Protein AF-0000000076549770 (afdb_homodimer)

Organism: NCBI:txid570835

Secondary structure (DSSP, 8-state):
------SS--HHHHHHHHHHHHH-SEEHHHHHHHS-GGGPPPHHHHHHHHHHHHHTTSEEEEEETTEEEEEESS-HHHHHHHHHHHHHHHHSTT-HHHHHHHHHHSS---HHHHHHHHHHHHHHHHHHHTT-/------SS--HHHHHHHHHHHHH-SEEHHHHHHHS-GGGPPPHHHHHHHHHHHHHTTSEEEEEETTEEEEEESS-HHHHHHHHHHHHHHHHSTT-HHHHHHHHHHSS---HHHHHHHHHHHHHHHHHHHTT-

Structure (mmCIF, N/CA/C/O backbone):
data_AF-0000000076549770-model_v1
#
loop_
_entity.id
_entity.type
_entity.pdbx_description
1 polymer 'Putative transcriptional regulator'
#
loop_
_atom_site.group_PDB
_atom_site.id
_atom_site.type_symbol
_atom_site.label_atom_id
_atom_site.label_alt_id
_atom_site.label_comp_id
_atom_site.label_asym_id
_atom_site.label_entity_id
_atom_site.label_seq_id
_atom_site.pdbx_PDB_ins_code
_atom_site.Cartn_x
_atom_site.Cartn_y
_atom_site.Cartn_z
_atom_site.occupancy
_atom_site.B_iso_or_equiv
_atom_site.auth_seq_id
_atom_site.auth_comp_id
_atom_site.auth_asym_id
_atom_site.auth_atom_id
_atom_site.pdbx_PDB_model_num
ATOM 1 N N . MET A 1 1 ? -15.305 7.984 -16.125 1 31.7 1 MET A N 1
ATOM 2 C CA . MET A 1 1 ? -13.883 7.871 -16.422 1 31.7 1 MET A CA 1
ATOM 3 C C . MET A 1 1 ? -13.328 6.527 -15.953 1 31.7 1 MET A C 1
ATOM 5 O O . MET A 1 1 ? -13.648 6.066 -14.859 1 31.7 1 MET A O 1
ATOM 9 N N . PRO A 1 2 ? -12.977 5.652 -16.844 1 37.53 2 PRO A N 1
ATOM 10 C CA . PRO A 1 2 ? -12.547 4.344 -16.344 1 37.53 2 PRO A CA 1
ATOM 11 C C . PRO A 1 2 ? -11.57 4.457 -15.172 1 37.53 2 PRO A C 1
ATOM 13 O O . PRO A 1 2 ? -10.828 5.438 -15.07 1 37.53 2 PRO A O 1
ATOM 16 N N . PRO A 1 3 ? -11.914 4.016 -14.07 1 44.56 3 PRO A N 1
ATOM 17 C CA . PRO A 1 3 ? -11.031 4.234 -12.922 1 44.56 3 PRO A CA 1
ATOM 18 C C . PRO A 1 3 ? -9.555 4.133 -13.281 1 44.56 3 PRO A C 1
ATOM 20 O O . PRO A 1 3 ? -9.18 3.355 -14.164 1 44.56 3 PRO A O 1
ATOM 23 N N . LYS A 1 4 ? -8.945 5.141 -13.211 1 46.12 4 LYS A N 1
ATOM 24 C CA . LYS A 1 4 ? -7.504 5.207 -13.43 1 46.12 4 LYS A CA 1
ATOM 25 C C . LYS A 1 4 ? -6.816 3.926 -12.977 1 46.12 4 LYS A C 1
ATOM 27 O O . LYS A 1 4 ? -7.172 3.363 -11.938 1 46.12 4 LYS A O 1
ATOM 32 N N . LYS A 1 5 ? -6.277 3.17 -13.922 1 48.69 5 LYS A N 1
ATOM 33 C CA . LYS A 1 5 ? -5.527 1.924 -13.797 1 48.69 5 LYS A CA 1
ATOM 34 C C . LYS A 1 5 ? -4.543 1.984 -12.633 1 48.69 5 LYS A C 1
ATOM 36 O O . LYS A 1 5 ? -3.633 2.812 -12.625 1 48.69 5 LYS A O 1
ATOM 41 N N . SER A 1 6 ? -5.199 1.825 -11.414 1 58.03 6 SER A N 1
ATOM 42 C CA . SER A 1 6 ? -4.195 1.869 -10.359 1 58.03 6 SER A CA 1
ATOM 43 C C . SER A 1 6 ? -3.184 0.738 -10.508 1 58.03 6 SER A C 1
ATOM 45 O O . SER A 1 6 ? -3.547 -0.383 -10.867 1 58.03 6 SER A O 1
ATOM 47 N N . ILE A 1 7 ? -1.918 1.104 -10.742 1 62.22 7 ILE A N 1
ATOM 48 C CA . ILE A 1 7 ? -0.781 0.2 -10.875 1 62.22 7 ILE A CA 1
ATOM 49 C C . ILE A 1 7 ? -0.678 -0.688 -9.633 1 62.22 7 ILE A C 1
ATOM 51 O O . ILE A 1 7 ? -0.156 -1.803 -9.703 1 62.22 7 ILE A O 1
ATOM 55 N N . THR A 1 8 ? -1.465 -0.32 -8.531 1 78.38 8 THR A N 1
ATOM 56 C CA . THR A 1 8 ? -1.318 -1.122 -7.324 1 78.38 8 THR A CA 1
ATOM 57 C C . THR A 1 8 ? -2.416 -2.18 -7.238 1 78.38 8 THR A C 1
ATOM 59 O O . THR A 1 8 ? -3.475 -2.031 -7.852 1 78.38 8 THR A O 1
ATOM 62 N N . LEU A 1 9 ? -2.129 -3.316 -6.672 1 92.31 9 LEU A N 1
ATOM 63 C CA . LEU A 1 9 ? -3.062 -4.43 -6.543 1 92.31 9 LEU A CA 1
ATOM 64 C C . LEU A 1 9 ? -3.969 -4.242 -5.332 1 92.31 9 LEU A C 1
ATOM 66 O O . LEU A 1 9 ? -3.49 -3.973 -4.227 1 92.31 9 LEU A O 1
ATOM 70 N N . THR A 1 10 ? -5.285 -4.355 -5.609 1 88.56 10 THR A N 1
ATOM 71 C CA . THR A 1 10 ? -6.215 -4.418 -4.484 1 88.56 10 THR A CA 1
ATOM 72 C C . THR A 1 10 ? -6.047 -5.727 -3.719 1 88.56 10 THR A C 1
ATOM 74 O O . THR A 1 10 ? -5.281 -6.602 -4.129 1 88.56 10 THR A O 1
ATOM 77 N N . GLU A 1 11 ? -6.762 -5.867 -2.619 1 89.56 11 GLU A N 1
ATOM 78 C CA . GLU A 1 11 ? -6.676 -7.086 -1.823 1 89.56 11 GLU A CA 1
ATOM 79 C C . GLU A 1 11 ? -7.137 -8.297 -2.625 1 89.56 11 GLU A C 1
ATOM 81 O O . GLU A 1 11 ? -6.484 -9.344 -2.607 1 89.56 11 GLU A O 1
ATOM 86 N N . ALA A 1 12 ? -8.234 -8.109 -3.275 1 90.88 12 ALA A N 1
ATOM 87 C CA . ALA A 1 12 ? -8.781 -9.203 -4.07 1 90.88 12 ALA A CA 1
ATOM 88 C C . ALA A 1 12 ? -7.848 -9.578 -5.215 1 90.88 12 ALA A C 1
ATOM 90 O O . ALA A 1 12 ? -7.625 -10.758 -5.488 1 90.88 12 ALA A O 1
ATOM 91 N N . GLU A 1 13 ? -7.336 -8.602 -5.828 1 94.62 13 GLU A N 1
ATOM 92 C CA . GLU A 1 13 ? -6.398 -8.828 -6.926 1 94.62 13 GLU A CA 1
ATOM 93 C C . GLU A 1 13 ? -5.145 -9.547 -6.441 1 94.62 13 GLU A C 1
ATOM 95 O O . GLU A 1 13 ? -4.688 -10.5 -7.074 1 94.62 13 GLU A O 1
ATOM 100 N N . LEU A 1 14 ? -4.664 -9.109 -5.383 1 94.75 14 LEU A N 1
ATOM 101 C CA . LEU A 1 14 ? -3.457 -9.711 -4.824 1 94.75 14 LEU A CA 1
ATOM 102 C C . LEU A 1 14 ? -3.697 -11.164 -4.445 1 94.75 14 LEU A C 1
ATOM 104 O O . LEU A 1 14 ? -2.832 -12.023 -4.656 1 94.75 14 LEU A O 1
ATOM 108 N N . ARG A 1 15 ? -4.758 -11.391 -3.877 1 93.69 15 ARG A N 1
ATOM 109 C CA . ARG A 1 15 ? -5.105 -12.758 -3.516 1 93.69 15 ARG A CA 1
ATOM 110 C C . ARG A 1 15 ? -5.066 -13.672 -4.734 1 93.69 15 ARG A C 1
ATOM 112 O O . ARG A 1 15 ? -4.52 -14.781 -4.672 1 93.69 15 ARG A O 1
ATOM 119 N N . LEU A 1 16 ? -5.648 -13.227 -5.762 1 95.75 16 LEU A N 1
ATOM 120 C CA . LEU A 1 16 ? -5.648 -14.023 -6.988 1 95.75 16 LEU A CA 1
ATOM 121 C C . LEU A 1 16 ? -4.234 -14.172 -7.539 1 95.75 16 LEU A C 1
ATOM 123 O O . LEU A 1 16 ? -3.863 -15.242 -8.023 1 95.75 16 LEU A O 1
ATOM 127 N N . MET A 1 17 ? -3.504 -13.141 -7.48 1 96.75 17 MET A N 1
ATOM 128 C CA . MET A 1 17 ? -2.127 -13.195 -7.961 1 96.75 17 MET A CA 1
ATOM 129 C C . MET A 1 17 ? -1.308 -14.203 -7.164 1 96.75 17 MET A C 1
ATOM 131 O O . MET A 1 17 ? -0.503 -14.938 -7.73 1 96.75 17 MET A O 1
ATOM 135 N N . LYS A 1 18 ? -1.5 -14.188 -5.898 1 96.19 18 LYS A N 1
ATOM 136 C CA . LYS A 1 18 ? -0.778 -15.141 -5.062 1 96.19 18 LYS A CA 1
ATOM 137 C C . LYS A 1 18 ? -1.065 -16.578 -5.488 1 96.19 18 LYS A C 1
ATOM 139 O O . LYS A 1 18 ? -0.157 -17.406 -5.539 1 96.19 18 LYS A O 1
ATOM 144 N N . ILE A 1 19 ? -2.254 -16.828 -5.797 1 96.38 19 ILE A N 1
ATOM 145 C CA . ILE A 1 19 ? -2.627 -18.156 -6.27 1 96.38 19 ILE A CA 1
ATOM 146 C C . ILE A 1 19 ? -1.957 -18.438 -7.613 1 96.38 19 ILE A C 1
ATOM 148 O O . ILE A 1 19 ? -1.391 -19.516 -7.82 1 96.38 19 ILE A O 1
ATOM 152 N N . LEU A 1 20 ? -1.962 -17.469 -8.492 1 97.69 20 LEU A N 1
ATOM 153 C CA . LEU A 1 20 ? -1.373 -17.641 -9.82 1 97.69 20 LEU A CA 1
ATOM 154 C C . LEU A 1 20 ? 0.138 -17.828 -9.727 1 97.69 20 LEU A C 1
ATOM 156 O O . LEU A 1 20 ? 0.719 -18.609 -10.484 1 97.69 20 LEU A O 1
ATOM 160 N N . TRP A 1 21 ? 0.765 -17.109 -8.859 1 97.31 21 TRP A N 1
ATOM 161 C CA . TRP A 1 21 ? 2.205 -17.234 -8.672 1 97.31 21 TRP A CA 1
ATOM 162 C C . TRP A 1 21 ? 2.557 -18.625 -8.141 1 97.31 21 TRP A C 1
ATOM 164 O O . TRP A 1 21 ? 3.602 -19.188 -8.484 1 97.31 21 TRP A O 1
ATOM 174 N N . GLN A 1 22 ? 1.726 -19.156 -7.395 1 96.12 22 GLN A N 1
ATOM 175 C CA . GLN A 1 22 ? 1.965 -20.469 -6.789 1 96.12 22 GLN A CA 1
ATOM 176 C C . GLN A 1 22 ? 1.646 -21.594 -7.77 1 96.12 22 GLN A C 1
ATOM 178 O O . GLN A 1 22 ? 2.424 -22.531 -7.906 1 96.12 22 GLN A O 1
ATOM 183 N N . ARG A 1 23 ? 0.552 -21.469 -8.461 1 95.5 23 ARG A N 1
ATOM 184 C CA . ARG A 1 23 ? 0.026 -22.562 -9.273 1 95.5 23 ARG A CA 1
ATOM 185 C C . ARG A 1 23 ? 0.519 -22.453 -10.711 1 95.5 23 ARG A C 1
ATOM 187 O O . ARG A 1 23 ? 0.58 -23.453 -11.422 1 95.5 23 ARG A O 1
ATOM 194 N N . GLY A 1 24 ? 0.798 -21.219 -11.094 1 95.62 24 GLY A N 1
ATOM 195 C CA . GLY A 1 24 ? 1.073 -21.016 -12.508 1 95.62 24 GLY A CA 1
ATOM 196 C C . GLY A 1 24 ? -0.182 -20.938 -13.352 1 95.62 24 GLY A C 1
ATOM 197 O O . GLY A 1 24 ? -1.203 -20.406 -12.906 1 95.62 24 GLY A O 1
ATOM 198 N N . GLU A 1 25 ? -0.086 -21.359 -14.547 1 97.31 25 GLU A N 1
ATOM 199 C CA . GLU A 1 25 ? -1.206 -21.281 -15.484 1 97.31 25 GLU A CA 1
ATOM 200 C C . GLU A 1 25 ? -2.438 -21.984 -14.922 1 97.31 25 GLU A C 1
ATOM 202 O O . GLU A 1 25 ? -2.354 -23.141 -14.477 1 97.31 25 GLU A O 1
ATOM 207 N N . SER A 1 26 ? -3.576 -21.328 -14.93 1 97.62 26 SER A N 1
ATOM 208 C CA . SER A 1 26 ? -4.758 -21.844 -14.242 1 97.62 26 SER A CA 1
ATOM 209 C C . SER A 1 26 ? -6.035 -21.453 -14.977 1 97.62 26 SER A C 1
ATOM 211 O O . SER A 1 26 ? -6.113 -20.375 -15.578 1 97.62 26 SER A O 1
ATOM 213 N N . LEU A 1 27 ? -7.062 -22.359 -14.898 1 97.25 27 LEU A N 1
ATOM 214 C CA . LEU A 1 27 ? -8.43 -22.031 -15.297 1 97.25 27 LEU A CA 1
ATOM 215 C C . LEU A 1 27 ? -9.125 -21.219 -14.211 1 97.25 27 LEU A C 1
ATOM 217 O O . LEU A 1 27 ? -8.734 -21.266 -13.047 1 97.25 27 LEU A O 1
ATOM 221 N N . VAL A 1 28 ? -10.133 -20.453 -14.656 1 95.25 28 VAL A N 1
ATOM 222 C CA . VAL A 1 28 ? -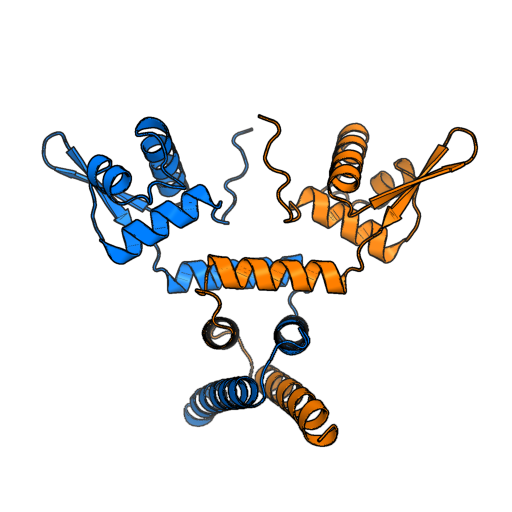10.891 -19.672 -13.68 1 95.25 28 VAL A CA 1
ATOM 223 C C . VAL A 1 28 ? -11.445 -20.609 -12.602 1 95.25 28 VAL A C 1
ATOM 225 O O . VAL A 1 28 ? -11.422 -20.281 -11.414 1 95.25 28 VAL A O 1
ATOM 228 N N . GLY A 1 29 ? -11.953 -21.734 -13.055 1 94.62 29 GLY A N 1
ATOM 229 C CA . GLY A 1 29 ? -12.469 -22.703 -12.109 1 94.62 29 GLY A CA 1
ATOM 230 C C . GLY A 1 29 ? -11.445 -23.141 -11.078 1 94.62 29 GLY A C 1
ATOM 231 O O . GLY A 1 29 ? -11.766 -23.328 -9.906 1 94.62 29 GLY A O 1
ATOM 232 N N . ASP A 1 30 ? -10.195 -23.344 -11.508 1 95 30 ASP A N 1
ATOM 233 C CA . ASP A 1 30 ? -9.094 -23.703 -10.617 1 95 30 ASP A CA 1
ATOM 234 C C . ASP A 1 30 ? -8.812 -22.594 -9.609 1 95 30 ASP A C 1
ATOM 236 O O . ASP A 1 30 ? -8.516 -22.875 -8.445 1 95 30 ASP A O 1
ATOM 240 N N . LEU A 1 31 ? -8.875 -21.391 -10.062 1 96.06 31 LEU A N 1
ATOM 241 C CA . LEU A 1 31 ? -8.641 -20.25 -9.195 1 96.06 31 LEU A CA 1
ATOM 242 C C . LEU A 1 31 ? -9.703 -20.156 -8.109 1 96.06 31 LEU A C 1
ATOM 244 O O . LEU A 1 31 ? -9.391 -19.938 -6.938 1 96.06 31 LEU A O 1
ATOM 248 N N . VAL A 1 32 ? -10.914 -20.375 -8.469 1 94.62 32 VAL A N 1
ATOM 249 C CA . VAL A 1 32 ? -12.023 -20.328 -7.523 1 94.62 32 VAL A CA 1
ATOM 250 C C . VAL A 1 32 ? -11.836 -21.406 -6.461 1 94.62 32 VAL A C 1
ATOM 252 O O . VAL A 1 32 ? -11.969 -21.141 -5.266 1 94.62 32 VAL A O 1
ATOM 255 N N . ALA A 1 33 ? -11.461 -22.594 -6.918 1 94.44 33 ALA A N 1
ATOM 256 C CA . ALA A 1 33 ? -11.312 -23.75 -6.031 1 94.44 33 ALA A CA 1
ATOM 257 C C . ALA A 1 33 ? -10.148 -23.547 -5.066 1 94.44 33 ALA A C 1
ATOM 259 O O . ALA A 1 33 ? -10.148 -24.094 -3.957 1 94.44 33 ALA A O 1
ATOM 260 N N . ALA A 1 34 ? -9.18 -22.797 -5.5 1 94.19 34 ALA A N 1
ATOM 261 C CA . ALA A 1 34 ? -7.961 -22.609 -4.711 1 94.19 34 ALA A CA 1
ATOM 262 C C . ALA A 1 34 ? -8.141 -21.516 -3.662 1 94.19 34 ALA A C 1
ATOM 264 O O . ALA A 1 34 ? -7.309 -21.359 -2.77 1 94.19 34 ALA A O 1
ATOM 265 N N . MET A 1 35 ? -9.164 -20.75 -3.75 1 91.5 35 MET A N 1
ATOM 266 C CA . MET A 1 35 ? -9.383 -19.672 -2.799 1 91.5 35 MET A CA 1
ATOM 267 C C . MET A 1 35 ? -9.758 -20.203 -1.425 1 91.5 35 MET A C 1
ATOM 269 O O . MET A 1 35 ? -10.523 -21.172 -1.322 1 91.5 35 MET A O 1
ATOM 273 N N . PRO A 1 36 ? -9.18 -19.562 -0.472 1 86.75 36 PRO A N 1
ATOM 274 C CA . PRO A 1 36 ? -9.578 -19.984 0.875 1 86.75 36 PRO A CA 1
ATOM 275 C C . PRO A 1 36 ? -11.055 -19.734 1.163 1 86.75 36 PRO A C 1
ATOM 277 O O . PRO A 1 36 ? -11.617 -18.734 0.707 1 86.75 36 PRO A O 1
ATOM 280 N N . PRO A 1 37 ? -11.641 -20.609 1.92 1 83.56 37 PRO A N 1
ATOM 281 C CA . PRO A 1 37 ? -13.078 -20.531 2.178 1 83.56 37 PRO A CA 1
ATOM 282 C C . PRO A 1 37 ? -13.492 -19.219 2.848 1 83.56 37 PRO A C 1
ATOM 284 O O . PRO A 1 37 ? -14.578 -18.703 2.584 1 83.56 37 PRO A O 1
ATOM 287 N N . ASP A 1 38 ? -12.656 -18.688 3.738 1 82.25 38 ASP A N 1
ATOM 288 C CA . ASP A 1 38 ? -13.008 -17.5 4.512 1 82.25 38 ASP A CA 1
ATOM 289 C C . ASP A 1 38 ? -12.914 -16.25 3.656 1 82.25 38 ASP A C 1
ATOM 291 O O . ASP A 1 38 ? -13.375 -15.172 4.066 1 82.25 38 ASP A O 1
ATOM 295 N N . ASN A 1 39 ? -12.414 -16.375 2.465 1 79.38 39 ASN A N 1
ATOM 296 C CA . ASN A 1 39 ? -12.273 -15.234 1.559 1 79.38 39 ASN A CA 1
ATOM 297 C C . ASN A 1 39 ? -12.586 -15.633 0.116 1 79.38 39 ASN A C 1
ATOM 299 O O . ASN A 1 39 ? -11.906 -15.18 -0.811 1 79.38 39 ASN A O 1
ATOM 303 N N . ALA A 1 40 ? -13.539 -16.453 0.009 1 81.12 40 ALA A N 1
ATOM 304 C CA . ALA A 1 40 ? -13.859 -16.984 -1.31 1 81.12 40 ALA A CA 1
ATOM 305 C C . ALA A 1 40 ? -14.602 -15.961 -2.16 1 81.12 40 ALA A C 1
ATOM 307 O O . ALA A 1 40 ? -15.445 -15.227 -1.651 1 81.12 40 ALA A O 1
ATOM 308 N N . LEU A 1 41 ? -14.156 -15.781 -3.363 1 83.44 41 LEU A N 1
ATOM 309 C CA . LEU A 1 41 ? -14.836 -14.961 -4.367 1 83.44 41 LEU A CA 1
ATOM 310 C C . LEU A 1 41 ? -15.727 -15.82 -5.254 1 83.44 41 LEU A C 1
ATOM 312 O O . LEU A 1 41 ? -15.391 -16.969 -5.555 1 83.44 41 LEU A O 1
ATOM 316 N N . ALA A 1 42 ? -16.859 -15.227 -5.59 1 88.94 42 ALA A N 1
ATOM 317 C CA . ALA A 1 42 ? -17.703 -15.891 -6.578 1 88.94 42 ALA A CA 1
ATOM 318 C C . ALA A 1 42 ? -16.984 -16.031 -7.914 1 88.94 42 ALA A C 1
ATOM 320 O O . ALA A 1 42 ? -16.031 -15.305 -8.188 1 88.94 42 ALA A O 1
ATOM 321 N N . TYR A 1 43 ? -17.516 -17.047 -8.594 1 92.75 43 TYR A N 1
ATOM 322 C CA . TYR A 1 43 ? -16.938 -17.281 -9.914 1 92.75 43 TYR A CA 1
ATOM 323 C C . TYR A 1 43 ? -16.938 -16 -10.734 1 92.75 43 TYR A C 1
ATOM 325 O O . TYR A 1 43 ? -15.906 -15.633 -11.32 1 92.75 43 TYR A O 1
ATOM 333 N N . THR A 1 44 ? -17.922 -15.242 -10.742 1 92.12 44 THR A N 1
ATOM 334 C CA . THR A 1 44 ? -18.062 -14.016 -11.523 1 92.12 44 THR A CA 1
ATOM 335 C C . THR A 1 44 ? -17.078 -12.961 -11.031 1 92.12 44 THR A C 1
ATOM 337 O O . THR A 1 44 ? -16.531 -12.195 -11.828 1 92.12 44 THR A O 1
ATOM 340 N N . SER A 1 45 ? -16.844 -12.914 -9.742 1 92.94 45 SER A N 1
ATOM 341 C CA . SER A 1 45 ? -15.898 -11.977 -9.156 1 92.94 45 SER A CA 1
ATOM 342 C C . SER A 1 45 ? -14.469 -12.297 -9.578 1 92.94 45 SER A C 1
ATOM 344 O O . SER A 1 45 ? -13.688 -11.398 -9.898 1 92.94 45 SER A O 1
ATOM 346 N N . VAL A 1 46 ? -14.258 -13.617 -9.5 1 96.12 46 VAL A N 1
ATOM 347 C CA . VAL A 1 46 ? -12.93 -14.047 -9.922 1 96.12 46 VAL A CA 1
ATOM 348 C C . VAL A 1 46 ? -12.711 -13.695 -11.391 1 96.12 46 VAL A C 1
ATOM 350 O O . VAL A 1 46 ? -11.656 -13.172 -11.758 1 96.12 46 VAL A O 1
ATOM 353 N N . LEU A 1 47 ? -13.719 -13.945 -12.18 1 95.44 47 LEU A N 1
ATOM 354 C CA . LEU A 1 47 ? -13.633 -13.641 -13.602 1 95.44 47 LEU A CA 1
ATOM 355 C C . LEU A 1 47 ? -13.414 -12.148 -13.828 1 95.44 47 LEU A C 1
ATOM 357 O O . LEU A 1 47 ? -12.539 -11.758 -14.609 1 95.44 47 LEU A O 1
ATOM 361 N N . THR A 1 48 ? -14.117 -11.383 -13.195 1 95.69 48 THR A N 1
ATOM 362 C CA . THR A 1 48 ? -13.992 -9.938 -13.305 1 95.69 48 THR A CA 1
ATOM 363 C C . THR A 1 48 ? -12.609 -9.477 -12.859 1 95.69 48 THR A C 1
ATOM 365 O O . THR A 1 48 ? -11.969 -8.664 -13.531 1 95.69 48 THR A O 1
ATOM 368 N N . THR A 1 49 ? -12.219 -9.977 -11.773 1 96.38 49 THR A N 1
ATOM 369 C CA . THR A 1 49 ? -10.922 -9.594 -11.219 1 96.38 49 THR A CA 1
ATOM 370 C C . THR A 1 49 ? -9.789 -10 -12.156 1 96.38 49 THR A C 1
ATOM 372 O O . THR A 1 49 ? -8.828 -9.25 -12.336 1 96.38 49 THR A O 1
ATOM 375 N N . ILE A 1 50 ? -9.867 -11.141 -12.727 1 96.56 50 ILE A N 1
ATOM 376 C CA . ILE A 1 50 ? -8.844 -11.609 -13.656 1 96.56 50 ILE A CA 1
ATOM 377 C C . ILE A 1 50 ? -8.797 -10.703 -14.883 1 96.56 50 ILE A C 1
ATOM 379 O O . ILE A 1 50 ? -7.719 -10.406 -15.398 1 96.56 50 ILE A O 1
ATOM 383 N N . ARG A 1 51 ? -9.898 -10.328 -15.328 1 95.88 51 ARG A N 1
ATOM 384 C CA . ARG A 1 51 ? -9.961 -9.43 -16.469 1 95.88 51 ARG A CA 1
ATOM 385 C C . ARG A 1 51 ? -9.305 -8.086 -16.156 1 95.88 51 ARG A C 1
ATOM 387 O O . ARG A 1 51 ? -8.594 -7.523 -16.984 1 95.88 51 ARG A O 1
ATOM 394 N N . ILE A 1 52 ? -9.555 -7.637 -14.984 1 96.19 52 ILE A N 1
ATOM 395 C CA . ILE A 1 52 ? -8.922 -6.406 -14.523 1 96.19 52 ILE A CA 1
ATOM 396 C C . ILE A 1 52 ? -7.41 -6.59 -14.469 1 96.19 52 ILE A C 1
ATOM 398 O O . ILE A 1 52 ? -6.656 -5.715 -14.914 1 96.19 52 ILE A O 1
ATOM 402 N N . LEU A 1 53 ? -7.031 -7.676 -13.984 1 96.94 53 LEU A N 1
ATOM 403 C CA . LEU A 1 53 ? -5.605 -7.973 -13.891 1 96.94 53 LEU A CA 1
ATOM 404 C C . LEU A 1 53 ? -4.977 -8.039 -15.281 1 96.94 53 LEU A C 1
ATOM 406 O O . LEU A 1 53 ? -3.832 -7.621 -15.469 1 96.94 53 LEU A O 1
ATOM 410 N N . GLU A 1 54 ? -5.676 -8.578 -16.203 1 96.5 54 GLU A N 1
ATOM 411 C CA . GLU A 1 54 ? -5.199 -8.617 -17.578 1 96.5 54 GLU A CA 1
ATOM 412 C C . GLU A 1 54 ? -5.074 -7.215 -18.156 1 96.5 54 GLU A C 1
ATOM 414 O O . GLU A 1 54 ? -4.09 -6.902 -18.828 1 96.5 54 GLU A O 1
ATOM 419 N N . GLN A 1 55 ? -6.027 -6.434 -17.922 1 95.38 55 GLN A N 1
ATOM 420 C CA . GLN A 1 55 ? -5.992 -5.051 -18.391 1 95.38 55 GLN A CA 1
ATOM 421 C C . GLN A 1 55 ? -4.809 -4.301 -17.797 1 95.38 55 GLN A C 1
ATOM 423 O O . GLN A 1 55 ? -4.199 -3.457 -18.453 1 95.38 55 GLN A O 1
ATOM 428 N N . LYS A 1 56 ? -4.473 -4.648 -16.594 1 94.25 56 LYS A N 1
ATOM 429 C CA . LYS A 1 56 ? -3.365 -4 -15.898 1 94.25 56 LYS A CA 1
ATOM 430 C C . LYS A 1 56 ? -2.021 -4.562 -16.359 1 94.25 56 LYS A C 1
ATOM 432 O O . LYS A 1 56 ? -0.967 -4.047 -15.977 1 94.25 56 LYS A O 1
ATOM 437 N N . GLY A 1 57 ? -2.047 -5.676 -17.062 1 95.5 57 GLY A N 1
ATOM 438 C CA . GLY A 1 57 ? -0.828 -6.277 -17.578 1 95.5 57 GLY A CA 1
ATOM 439 C C . GLY A 1 57 ? -0.201 -7.273 -16.625 1 95.5 57 GLY A C 1
ATOM 440 O O . GLY A 1 57 ? 0.919 -7.738 -16.859 1 95.5 57 GLY A O 1
ATOM 441 N N . TYR A 1 58 ? -0.898 -7.676 -15.602 1 96.94 58 TYR A N 1
ATOM 442 C CA . TYR A 1 58 ? -0.36 -8.609 -14.617 1 96.94 58 TYR A CA 1
ATOM 443 C C . TYR A 1 58 ? -0.571 -10.055 -15.062 1 96.94 58 TYR A C 1
ATOM 445 O O . TYR A 1 58 ? 0.142 -10.953 -14.617 1 96.94 58 TYR A O 1
ATOM 453 N N . VAL A 1 59 ? -1.646 -10.242 -15.891 1 97.5 59 VAL A N 1
ATOM 454 C CA . VAL A 1 59 ? -2.055 -11.578 -16.297 1 97.5 59 VAL A CA 1
ATOM 455 C C . VAL A 1 59 ? -2.283 -11.609 -17.812 1 97.5 59 VAL A C 1
ATOM 457 O O . VAL A 1 59 ? -2.637 -10.594 -18.406 1 97.5 59 VAL A O 1
ATOM 460 N N . ARG A 1 60 ? -2.064 -12.711 -18.344 1 98.06 60 ARG A N 1
ATOM 461 C CA . ARG A 1 60 ? -2.432 -12.984 -19.719 1 98.06 60 ARG A CA 1
ATOM 462 C C . ARG A 1 60 ? -3.189 -14.297 -19.844 1 98.06 60 ARG A C 1
ATOM 464 O O . ARG A 1 60 ? -3.139 -15.133 -18.938 1 98.06 60 ARG A O 1
ATOM 471 N N . HIS A 1 61 ? -3.875 -14.391 -20.922 1 97.88 61 HIS A N 1
ATOM 472 C CA . HIS A 1 61 ? -4.543 -15.672 -21.125 1 97.88 61 HIS A CA 1
ATOM 473 C C . HIS A 1 61 ? -4.207 -16.266 -22.484 1 97.88 61 HIS A C 1
ATOM 475 O O . HIS A 1 61 ? -3.809 -15.531 -23.406 1 97.88 61 HIS A O 1
ATOM 481 N N . ARG A 1 62 ? -4.238 -17.516 -22.562 1 96.94 62 ARG A N 1
ATOM 482 C CA . ARG A 1 62 ? -4.238 -18.234 -23.844 1 96.94 62 ARG A CA 1
ATOM 483 C C . ARG A 1 62 ? -5.465 -19.141 -23.953 1 96.94 62 ARG A C 1
ATOM 485 O O . ARG A 1 62 ? -6.004 -19.594 -22.953 1 96.94 62 ARG A O 1
ATOM 492 N N . GLN A 1 63 ? -5.781 -19.312 -25.203 1 96 63 GLN A N 1
ATOM 493 C CA . GLN A 1 63 ? -6.957 -20.141 -25.453 1 96 63 GLN A CA 1
ATOM 494 C C . GLN A 1 63 ? -6.559 -21.594 -25.719 1 96 63 GLN A C 1
ATOM 496 O O . GLN A 1 63 ? -5.617 -21.859 -26.469 1 96 63 GLN A O 1
ATOM 501 N N . GLU A 1 64 ? -7.191 -22.453 -25.016 1 94 64 GLU A N 1
ATOM 502 C CA . GLU A 1 64 ? -7.094 -23.891 -25.25 1 94 64 GLU A CA 1
ATOM 503 C C . GLU A 1 64 ? -8.477 -24.516 -25.438 1 94 64 GLU A C 1
ATOM 505 O O . GLU A 1 64 ? -9.18 -24.766 -24.453 1 94 64 GLU A O 1
ATOM 510 N N . GLY A 1 65 ? -8.734 -24.844 -26.719 1 94.94 65 GLY A N 1
ATOM 511 C CA . GLY A 1 65 ? -10.109 -25.234 -26.984 1 94.94 65 GLY A CA 1
ATOM 512 C C . GLY A 1 65 ? -11.125 -24.172 -26.625 1 94.94 65 GLY A C 1
ATOM 513 O O . GLY A 1 65 ? -11.047 -23.047 -27.125 1 94.94 65 GLY A O 1
ATOM 514 N N . ARG A 1 66 ? -12.07 -24.516 -25.734 1 93.75 66 ARG A N 1
ATOM 515 C CA . ARG A 1 66 ? -13.094 -23.578 -25.312 1 93.75 66 ARG A CA 1
ATOM 516 C C . ARG A 1 66 ? -12.719 -22.922 -23.984 1 93.75 66 ARG A C 1
ATOM 518 O O . ARG A 1 66 ? -13.477 -22.109 -23.453 1 93.75 66 ARG A O 1
ATOM 525 N N . ALA A 1 67 ? -11.539 -23.281 -23.547 1 93.81 67 ALA A N 1
ATOM 526 C CA . ALA A 1 67 ? -11.164 -22.797 -22.219 1 93.81 67 ALA A CA 1
ATOM 527 C C . ALA A 1 67 ? -10.07 -21.734 -22.312 1 93.81 67 ALA A C 1
ATOM 529 O O . ALA A 1 67 ? -9.258 -21.75 -23.234 1 93.81 67 ALA A O 1
ATOM 530 N N . TYR A 1 68 ? -10.164 -20.797 -21.375 1 96.69 68 TYR A N 1
ATOM 531 C CA . TYR A 1 68 ? -9.094 -19.812 -21.219 1 96.69 68 TYR A CA 1
ATOM 532 C C . TYR A 1 68 ? -8.203 -20.156 -20.031 1 96.69 68 TYR A C 1
ATOM 534 O O . TYR A 1 68 ? -8.695 -20.375 -18.922 1 96.69 68 TYR A O 1
ATOM 542 N N . LEU A 1 69 ? -6.922 -20.219 -20.344 1 98.12 69 LEU A N 1
ATOM 543 C CA . LEU A 1 69 ? -5.914 -20.453 -19.312 1 98.12 69 LEU A CA 1
ATOM 544 C C . LEU A 1 69 ? -5.164 -19.156 -19 1 98.12 69 LEU A C 1
ATOM 546 O O . LEU A 1 69 ? -4.625 -18.516 -19.906 1 98.12 69 LEU A O 1
ATOM 550 N N . TYR A 1 70 ? -5.102 -18.828 -17.703 1 98.19 70 TYR A N 1
ATOM 551 C CA . TYR A 1 70 ? -4.5 -17.562 -17.281 1 98.19 70 TYR A CA 1
ATOM 552 C C . TYR A 1 70 ? -3.154 -17.797 -16.609 1 98.19 70 TYR A C 1
ATOM 554 O O . TYR A 1 70 ? -2.996 -18.75 -15.844 1 98.19 70 TYR A O 1
ATOM 562 N N . SER A 1 71 ? -2.211 -16.938 -16.922 1 98.25 71 SER A N 1
ATOM 563 C CA . SER A 1 71 ? -0.878 -17.016 -16.328 1 98.25 71 SER A CA 1
ATOM 564 C C . SER A 1 71 ? -0.386 -15.648 -15.898 1 98.25 71 SER A C 1
ATOM 566 O O . SER A 1 71 ? -0.737 -14.633 -16.5 1 98.25 71 SER A O 1
ATOM 568 N N . PRO A 1 72 ? 0.459 -15.656 -14.828 1 97.88 72 PRO A N 1
ATOM 569 C CA . PRO A 1 72 ? 1.015 -14.367 -14.422 1 97.88 72 PRO A CA 1
ATOM 570 C C . PRO A 1 72 ? 2.053 -13.828 -15.398 1 97.88 72 PRO A C 1
ATOM 572 O O . PRO A 1 72 ? 2.859 -14.602 -15.93 1 97.88 72 PRO A O 1
ATOM 575 N N . CYS A 1 73 ? 2.021 -12.547 -15.625 1 96.75 73 CYS A N 1
ATOM 576 C CA . CYS A 1 73 ? 2.955 -11.875 -16.531 1 96.75 73 CYS A CA 1
ATOM 577 C C . CYS A 1 73 ? 3.99 -11.086 -15.742 1 96.75 73 CYS A C 1
ATOM 579 O O . CYS A 1 73 ? 5.016 -10.68 -16.297 1 96.75 73 CYS A O 1
ATOM 581 N N . VAL A 1 74 ? 3.752 -10.836 -14.555 1 95.69 74 VAL A N 1
ATOM 582 C CA . VAL A 1 74 ? 4.652 -10.141 -13.641 1 95.69 74 VAL A CA 1
ATOM 583 C C . VAL A 1 74 ? 5.059 -11.07 -12.5 1 95.69 74 VAL A C 1
ATOM 585 O O . VAL A 1 74 ? 4.207 -11.727 -11.891 1 95.69 74 VAL A O 1
ATOM 588 N N . ALA A 1 75 ? 6.359 -11.148 -12.25 1 95.06 75 ALA A N 1
ATOM 589 C CA . ALA A 1 75 ? 6.84 -11.992 -11.156 1 95.06 75 ALA A CA 1
ATOM 590 C C . ALA A 1 75 ? 6.465 -11.406 -9.805 1 95.06 75 ALA A C 1
ATOM 592 O O . ALA A 1 75 ? 6.289 -10.195 -9.672 1 95.06 75 ALA A O 1
ATOM 593 N N . GLU A 1 76 ? 6.285 -12.281 -8.859 1 94.31 76 GLU A N 1
ATOM 594 C CA . GLU A 1 76 ? 5.898 -11.844 -7.52 1 94.31 76 GLU A CA 1
ATOM 595 C C . GLU A 1 76 ? 6.883 -10.812 -6.969 1 94.31 76 GLU A C 1
ATOM 597 O O . GLU A 1 76 ? 6.473 -9.797 -6.402 1 94.31 76 GLU A O 1
ATOM 602 N N . HIS A 1 77 ? 8.156 -11.062 -7.164 1 90.69 77 HIS A N 1
ATOM 603 C CA . HIS A 1 77 ? 9.172 -10.156 -6.645 1 90.69 77 HIS A CA 1
ATOM 604 C C . HIS A 1 77 ? 9.086 -8.789 -7.316 1 90.69 77 HIS A C 1
ATOM 606 O O . HIS A 1 77 ? 9.328 -7.766 -6.68 1 90.69 77 HIS A O 1
ATOM 612 N N . GLU A 1 78 ? 8.75 -8.758 -8.578 1 92.06 78 GLU A N 1
ATOM 613 C CA . GLU A 1 78 ? 8.594 -7.496 -9.297 1 92.06 78 GLU A CA 1
ATOM 614 C C . GLU A 1 78 ? 7.398 -6.707 -8.773 1 92.06 78 GLU A C 1
ATOM 616 O O . GLU A 1 78 ? 7.48 -5.488 -8.594 1 92.06 78 GLU A O 1
ATOM 621 N N . ALA A 1 79 ? 6.344 -7.43 -8.539 1 93.25 79 ALA A N 1
ATOM 622 C CA . ALA A 1 79 ? 5.148 -6.781 -8.008 1 93.25 79 ALA A CA 1
ATOM 623 C C . ALA A 1 79 ? 5.426 -6.172 -6.633 1 93.25 79 ALA A C 1
ATOM 625 O O . ALA A 1 79 ? 4.988 -5.059 -6.344 1 93.25 79 ALA A O 1
ATOM 626 N N . SER A 1 80 ? 6.137 -6.898 -5.801 1 93.25 80 SER A N 1
ATOM 627 C CA . SER A 1 80 ? 6.496 -6.41 -4.477 1 93.25 80 SER A CA 1
ATOM 628 C C . SER A 1 80 ? 7.398 -5.184 -4.562 1 93.25 80 SER A C 1
ATOM 630 O O . SER A 1 80 ? 7.23 -4.23 -3.801 1 93.25 80 SER A O 1
ATOM 632 N N . GLN A 1 81 ? 8.281 -5.219 -5.516 1 90.62 81 GLN A N 1
ATOM 633 C CA . GLN A 1 81 ? 9.18 -4.094 -5.719 1 90.62 81 GLN A CA 1
ATOM 634 C C . GLN A 1 81 ? 8.422 -2.85 -6.168 1 90.62 81 GLN A C 1
ATOM 636 O O . GLN A 1 81 ? 8.695 -1.743 -5.699 1 90.62 81 GLN A O 1
ATOM 641 N N . PHE A 1 82 ? 7.578 -3.078 -7.066 1 89.69 82 PHE A N 1
ATOM 642 C CA . PHE A 1 82 ? 6.738 -1.973 -7.512 1 89.69 82 PHE A CA 1
ATOM 643 C C . PHE A 1 82 ? 5.969 -1.369 -6.34 1 89.69 82 PHE A C 1
ATOM 645 O O . PHE A 1 82 ? 5.898 -0.146 -6.203 1 89.69 82 PHE A O 1
ATOM 652 N N . GLU A 1 83 ? 5.43 -2.209 -5.488 1 92.38 83 GLU A N 1
ATOM 653 C CA . GLU A 1 83 ? 4.617 -1.764 -4.359 1 92.38 83 GLU A CA 1
ATOM 654 C C . GLU A 1 83 ? 5.453 -0.971 -3.357 1 92.38 83 GLU A C 1
ATOM 656 O O . GLU A 1 83 ? 4.996 0.042 -2.824 1 92.38 83 GLU A O 1
ATOM 661 N N . ILE A 1 84 ? 6.594 -1.382 -3.037 1 91.69 84 ILE A N 1
ATOM 662 C CA . ILE A 1 84 ? 7.43 -0.689 -2.061 1 91.69 84 ILE A CA 1
ATOM 663 C C . ILE A 1 84 ? 7.84 0.675 -2.607 1 91.69 84 ILE A C 1
ATOM 665 O O . ILE A 1 84 ? 7.914 1.654 -1.861 1 91.69 84 ILE A O 1
ATOM 669 N N . ARG A 1 85 ? 8.133 0.696 -3.898 1 90.81 85 ARG A N 1
ATOM 670 C CA . ARG A 1 85 ? 8.461 1.977 -4.516 1 90.81 85 ARG A CA 1
ATOM 671 C C . ARG A 1 85 ? 7.281 2.943 -4.43 1 90.81 85 ARG A C 1
ATOM 673 O O . ARG A 1 85 ? 7.461 4.121 -4.117 1 90.81 85 ARG A O 1
ATOM 680 N N . HIS A 1 86 ? 6.223 2.361 -4.699 1 91.5 86 HIS A N 1
ATOM 681 C CA . HIS A 1 86 ? 5.004 3.16 -4.648 1 91.5 86 HIS A CA 1
ATOM 682 C C . HIS A 1 86 ? 4.742 3.676 -3.236 1 91.5 86 HIS A C 1
ATOM 684 O O . HIS A 1 86 ? 4.441 4.859 -3.049 1 91.5 86 HIS A O 1
ATOM 690 N N . THR A 1 87 ? 4.852 2.807 -2.293 1 92.69 87 THR A N 1
ATOM 691 C CA . THR A 1 87 ? 4.652 3.166 -0.893 1 92.69 87 THR A CA 1
ATOM 692 C C . THR A 1 87 ? 5.664 4.219 -0.455 1 92.69 87 THR A C 1
ATOM 694 O O . THR A 1 87 ? 5.316 5.168 0.251 1 92.69 87 THR A O 1
ATOM 697 N N . MET A 1 88 ? 6.859 4.047 -0.882 1 92.69 88 MET A N 1
ATOM 698 C CA . MET A 1 88 ? 7.926 4.984 -0.541 1 92.69 88 MET A CA 1
ATOM 699 C C . MET A 1 88 ? 7.621 6.379 -1.072 1 92.69 88 MET A C 1
ATOM 701 O O . MET A 1 88 ? 7.766 7.367 -0.352 1 92.69 88 MET A O 1
ATOM 705 N N . GLN A 1 89 ? 7.18 6.438 -2.258 1 92.75 89 GLN A N 1
ATOM 706 C CA . GLN A 1 89 ? 6.855 7.719 -2.879 1 92.75 89 GLN A CA 1
ATOM 707 C C . GLN A 1 89 ? 5.688 8.398 -2.166 1 92.75 89 GLN A C 1
ATOM 709 O O . GLN A 1 89 ? 5.707 9.609 -1.953 1 92.75 89 GLN A O 1
ATOM 714 N N . ARG A 1 90 ? 4.805 7.641 -1.722 1 93.12 90 ARG A N 1
ATOM 715 C CA . ARG A 1 90 ? 3.562 8.18 -1.177 1 93.12 90 ARG A CA 1
ATOM 716 C C . ARG A 1 90 ? 3.734 8.594 0.281 1 93.12 90 ARG A C 1
ATOM 718 O O . ARG A 1 90 ? 3.211 9.625 0.705 1 93.12 90 ARG A O 1
ATOM 725 N N . PHE A 1 91 ? 4.527 7.789 0.984 1 94.44 91 PHE A N 1
ATOM 726 C CA . PHE A 1 91 ? 4.492 7.977 2.43 1 94.44 91 PHE A CA 1
ATOM 727 C C . PHE A 1 91 ? 5.844 8.461 2.943 1 94.44 91 PHE A C 1
ATOM 729 O O . PHE A 1 91 ? 5.945 8.969 4.062 1 94.44 91 PHE A O 1
ATOM 736 N N . PHE A 1 92 ? 6.824 8.391 2.129 1 93.94 92 PHE A N 1
ATOM 737 C CA . PHE A 1 92 ? 8.148 8.625 2.695 1 93.94 92 PHE A CA 1
ATOM 738 C C . PHE A 1 92 ? 8.914 9.656 1.871 1 93.94 92 PHE A C 1
ATOM 740 O O . PHE A 1 92 ? 10.133 9.766 1.984 1 93.94 92 PHE A O 1
ATOM 747 N N . GLY A 1 93 ? 8.266 10.344 1.01 1 90.88 93 GLY A N 1
ATOM 748 C CA . GLY A 1 93 ? 8.891 11.375 0.206 1 90.88 93 GLY A CA 1
ATOM 749 C C . GLY A 1 93 ? 10.078 10.875 -0.594 1 90.88 93 GLY A C 1
ATOM 750 O O . GLY A 1 93 ? 11.094 11.562 -0.718 1 90.88 93 GLY A O 1
ATOM 751 N N . ASN A 1 94 ? 10.062 9.57 -0.942 1 90 94 ASN A N 1
ATOM 752 C CA . ASN A 1 94 ? 11.062 8.891 -1.754 1 90 94 ASN A CA 1
ATOM 753 C C . ASN A 1 94 ? 12.359 8.664 -0.974 1 90 94 ASN A C 1
ATOM 755 O O . ASN A 1 94 ? 13.422 8.477 -1.567 1 90 94 ASN A O 1
ATOM 759 N N . SER A 1 95 ? 12.25 8.727 0.302 1 89.5 95 SER A N 1
ATOM 760 C CA . SER A 1 95 ? 13.414 8.492 1.152 1 89.5 95 SER A CA 1
ATOM 761 C C . SER A 1 95 ? 13.484 7.043 1.615 1 89.5 95 SER A C 1
ATOM 763 O O . SER A 1 95 ? 12.703 6.617 2.465 1 89.5 95 SER A O 1
ATOM 765 N N . ARG A 1 96 ? 14.477 6.344 1.147 1 89.94 96 ARG A N 1
ATOM 766 C CA . ARG A 1 96 ? 14.711 4.969 1.58 1 89.94 96 ARG A CA 1
ATOM 767 C C . ARG A 1 96 ? 15.078 4.914 3.059 1 89.94 96 ARG A C 1
ATOM 769 O O . ARG A 1 96 ? 14.688 3.984 3.768 1 89.94 96 ARG A O 1
ATOM 776 N N . GLU A 1 97 ? 15.789 5.891 3.396 1 87.81 97 GLU A N 1
ATOM 777 C CA . GLU A 1 97 ? 16.234 5.973 4.785 1 87.81 97 GLU A CA 1
ATOM 778 C C . GLU A 1 97 ? 15.039 6.078 5.734 1 87.81 97 GLU A C 1
ATOM 780 O O . GLU A 1 97 ? 14.984 5.383 6.75 1 87.81 97 GLU A O 1
ATOM 785 N N . ARG A 1 98 ? 14.109 6.922 5.453 1 89.94 98 ARG A N 1
ATOM 786 C CA . ARG A 1 98 ? 12.93 7.094 6.293 1 89.94 98 ARG A CA 1
ATOM 787 C C . ARG A 1 98 ? 12.117 5.809 6.367 1 89.94 98 ARG A C 1
ATOM 789 O O . ARG A 1 98 ? 11.594 5.457 7.426 1 89.94 98 ARG A O 1
ATOM 796 N N . LEU A 1 99 ? 12.016 5.145 5.277 1 92.31 99 LEU A N 1
ATOM 797 C CA . LEU A 1 99 ? 11.297 3.875 5.246 1 92.31 99 LEU A CA 1
ATOM 798 C C . LEU A 1 99 ? 12 2.834 6.113 1 92.31 99 LEU A C 1
ATOM 800 O O . LEU A 1 99 ? 11.359 2.133 6.895 1 92.31 99 LEU A O 1
ATOM 804 N N . LEU A 1 100 ? 13.273 2.789 5.945 1 88.44 100 LEU A N 1
ATOM 805 C CA . LEU A 1 100 ? 14.055 1.845 6.734 1 88.44 100 LEU A CA 1
ATOM 806 C C . LEU A 1 100 ? 13.883 2.105 8.227 1 88.44 100 LEU A C 1
ATOM 808 O O . LEU A 1 100 ? 13.711 1.168 9.008 1 88.44 100 LEU A O 1
ATOM 812 N N . LEU A 1 101 ? 13.938 3.309 8.586 1 85.69 101 LEU A N 1
ATOM 813 C CA . LEU A 1 101 ? 13.789 3.67 9.992 1 85.69 101 LEU A CA 1
ATOM 814 C C . LEU A 1 101 ? 12.406 3.281 10.516 1 85.69 101 LEU A C 1
ATOM 816 O O . LEU A 1 101 ? 12.273 2.832 11.656 1 85.69 101 LEU A O 1
ATOM 820 N N . SER A 1 102 ? 11.453 3.498 9.711 1 88.12 102 SER A N 1
ATOM 821 C CA . SER A 1 102 ? 10.102 3.086 10.078 1 88.12 102 SER A CA 1
ATOM 822 C C . SER A 1 102 ? 10.016 1.574 10.266 1 88.12 102 SER A C 1
ATOM 824 O O . SER A 1 102 ? 9.344 1.092 11.18 1 88.12 102 SER A O 1
ATOM 826 N N . LEU A 1 103 ? 10.688 0.869 9.438 1 85.94 103 LEU A N 1
ATOM 827 C CA . LEU A 1 103 ? 10.742 -0.588 9.484 1 85.94 103 LEU A CA 1
ATOM 828 C C . LEU A 1 103 ? 11.406 -1.064 10.773 1 85.94 103 LEU A C 1
ATOM 830 O O . LEU A 1 103 ? 10.984 -2.068 11.359 1 85.94 103 LEU A O 1
ATOM 834 N N . LEU A 1 104 ? 12.305 -0.284 11.234 1 83.38 104 LEU A N 1
ATOM 835 C CA . LEU A 1 104 ? 13.094 -0.666 12.406 1 83.38 104 LEU A CA 1
ATOM 836 C C . LEU A 1 104 ? 12.43 -0.171 13.688 1 83.38 104 LEU A C 1
ATOM 838 O O . LEU A 1 104 ? 12.672 -0.717 14.766 1 83.38 104 LEU A O 1
ATOM 842 N N . GLY A 1 105 ? 11.836 0.967 13.648 1 73.44 105 GLY A N 1
ATOM 843 C CA . GLY A 1 105 ? 11.266 1.636 14.812 1 73.44 105 GLY A CA 1
ATOM 844 C C . GLY A 1 105 ? 10.008 0.969 15.328 1 73.44 105 GLY A C 1
ATOM 845 O O . GLY A 1 105 ? 9.547 1.267 16.438 1 73.44 105 GLY A O 1
ATOM 846 N N . ASP A 1 106 ? 9.438 0.228 14.609 1 65.94 106 ASP A N 1
ATOM 847 C CA . ASP A 1 106 ? 8.188 -0.362 15.094 1 65.94 106 ASP A CA 1
ATOM 848 C C . ASP A 1 106 ? 8.438 -1.263 16.297 1 65.94 106 ASP A C 1
ATOM 850 O O . ASP A 1 106 ? 7.496 -1.813 16.875 1 65.94 106 ASP A O 1
ATOM 854 N N . GLY A 1 107 ? 9.32 -0.825 17.125 1 62.56 107 GLY A N 1
ATOM 855 C CA . GLY A 1 107 ? 9.648 -1.425 18.406 1 62.56 107 GLY A CA 1
ATOM 856 C C . GLY A 1 107 ? 9.484 -2.934 18.422 1 62.56 107 GLY A C 1
ATOM 857 O O . GLY A 1 107 ? 9.898 -3.598 19.375 1 62.56 107 GLY A O 1
ATOM 858 N N . ASP A 1 108 ? 8.992 -3.408 17.484 1 75 108 ASP A N 1
ATOM 859 C CA . ASP A 1 108 ? 8.711 -4.84 17.562 1 75 108 ASP A CA 1
ATOM 860 C C . ASP A 1 108 ? 9.852 -5.652 16.938 1 75 108 ASP A C 1
ATOM 862 O O . ASP A 1 108 ? 9.781 -6.883 16.891 1 75 108 ASP A O 1
ATOM 866 N N . VAL A 1 109 ? 10.898 -5.016 16.719 1 81.12 109 VAL A N 1
ATOM 867 C CA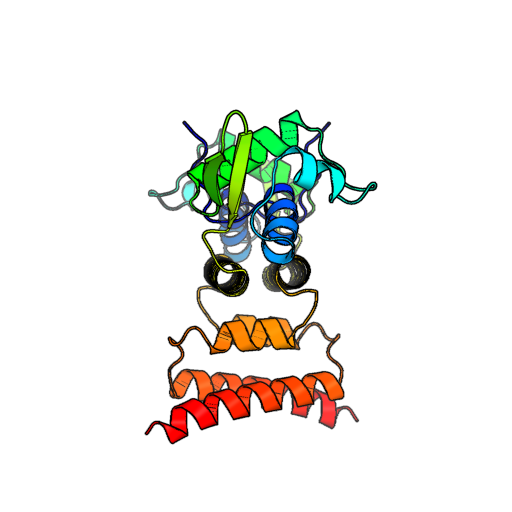 . VAL A 1 109 ? 11.984 -5.762 16.078 1 81.12 109 VAL A CA 1
ATOM 868 C C . VAL A 1 109 ? 12.859 -6.414 17.156 1 81.12 109 VAL A C 1
ATOM 870 O O . VAL A 1 109 ? 13.375 -5.734 18.047 1 81.12 109 VAL A O 1
ATOM 873 N N . THR A 1 110 ? 13.07 -7.695 17.078 1 82.44 110 THR A N 1
ATOM 874 C CA . THR A 1 110 ? 13.898 -8.422 18.031 1 82.44 110 THR A CA 1
ATOM 875 C C . THR A 1 110 ? 15.375 -8.234 17.703 1 82.44 110 THR A C 1
ATOM 877 O O . THR A 1 110 ? 15.734 -7.875 16.578 1 82.44 110 THR A O 1
ATOM 880 N N . PRO A 1 111 ? 16.203 -8.5 18.766 1 83.38 111 PRO A N 1
ATOM 881 C CA . PRO A 1 111 ? 17.641 -8.445 18.516 1 83.38 111 PRO A CA 1
ATOM 882 C C . PRO A 1 111 ? 18.078 -9.398 17.391 1 83.38 111 PRO A C 1
ATOM 884 O O . PRO A 1 111 ? 18.953 -9.055 16.594 1 83.38 111 PRO A O 1
ATOM 887 N N . GLU A 1 112 ? 17.516 -10.523 17.344 1 86.44 112 GLU A N 1
ATOM 888 C CA . GLU A 1 112 ? 17.844 -11.508 16.312 1 86.44 112 GLU A CA 1
ATOM 889 C C . GLU A 1 112 ? 17.453 -11 14.922 1 86.44 112 GLU A C 1
ATOM 891 O O . GLU A 1 112 ? 18.219 -11.148 13.961 1 86.44 112 GLU A O 1
ATOM 896 N N . GLU A 1 113 ? 16.281 -10.461 14.891 1 83.06 113 GLU A N 1
ATOM 897 C CA . GLU A 1 113 ? 15.828 -9.906 13.617 1 83.06 113 GLU A CA 1
ATOM 898 C C . GLU A 1 113 ? 16.719 -8.75 13.172 1 83.06 113 GLU A C 1
ATOM 900 O O . GLU A 1 113 ? 17.031 -8.625 11.984 1 83.06 113 GLU A O 1
ATOM 905 N N . LEU A 1 114 ? 17 -7.949 14.117 1 83.94 114 LEU A N 1
ATOM 906 C CA . LEU A 1 114 ? 17.875 -6.824 13.82 1 83.94 114 LEU A CA 1
ATOM 907 C C . LEU A 1 114 ? 19.219 -7.309 13.258 1 83.94 114 LEU A C 1
ATOM 909 O O . LEU A 1 114 ? 19.75 -6.719 12.32 1 83.94 114 LEU A O 1
ATOM 913 N N . HIS A 1 115 ? 19.719 -8.352 13.867 1 85.25 115 HIS A N 1
ATOM 914 C CA . HIS A 1 115 ? 20.969 -8.93 13.383 1 85.25 115 HIS A CA 1
ATOM 915 C C . HIS A 1 115 ? 20.828 -9.414 11.945 1 85.25 115 HIS A C 1
ATOM 917 O O . HIS A 1 115 ? 21.703 -9.156 11.109 1 85.25 115 HIS A O 1
ATOM 923 N N . ARG A 1 116 ? 19.75 -9.984 11.625 1 85.44 116 ARG A N 1
ATOM 924 C CA . ARG A 1 116 ? 19.5 -10.484 10.273 1 85.44 116 ARG A CA 1
ATOM 925 C C . ARG A 1 116 ? 19.406 -9.344 9.273 1 85.44 116 ARG A C 1
ATOM 927 O O . ARG A 1 116 ? 19.906 -9.453 8.148 1 85.44 116 ARG A O 1
ATOM 934 N N . LEU A 1 117 ? 18.781 -8.336 9.688 1 85.12 117 LEU A N 1
ATOM 935 C CA . LEU A 1 117 ? 18.641 -7.168 8.82 1 85.12 117 LEU A CA 1
ATOM 936 C C . LEU A 1 117 ? 20 -6.531 8.555 1 85.12 117 LEU A C 1
ATOM 938 O O . LEU A 1 117 ? 20.297 -6.125 7.426 1 85.12 117 LEU A O 1
ATOM 942 N N . LYS A 1 118 ? 20.781 -6.512 9.578 1 83.44 118 LYS A N 1
ATOM 943 C CA . LYS A 1 118 ? 22.125 -5.988 9.43 1 83.44 118 LYS A CA 1
ATOM 944 C C . LYS A 1 118 ? 22.938 -6.82 8.43 1 83.44 118 LYS A C 1
ATOM 946 O O . LYS A 1 118 ? 23.641 -6.27 7.586 1 83.44 118 LYS A O 1
ATOM 951 N N . GLU A 1 119 ? 22.797 -8.047 8.555 1 85.06 119 GLU A N 1
ATOM 952 C CA . GLU A 1 119 ? 23.5 -8.953 7.664 1 85.06 119 GLU A CA 1
ATOM 953 C C . GLU A 1 119 ? 23.031 -8.789 6.223 1 85.06 119 GLU A C 1
ATOM 955 O O . GLU A 1 119 ? 23.828 -8.852 5.289 1 85.06 119 GLU A O 1
ATOM 960 N N . ALA A 1 120 ? 21.828 -8.594 6.051 1 80.38 120 ALA A N 1
ATOM 961 C CA . ALA A 1 120 ? 21.266 -8.422 4.715 1 80.38 120 ALA A CA 1
ATOM 962 C C . ALA A 1 120 ? 21.812 -7.168 4.039 1 80.38 120 ALA A C 1
ATOM 964 O O . ALA A 1 120 ? 22.141 -7.188 2.852 1 80.38 120 ALA A O 1
ATOM 965 N N . ILE A 1 121 ? 21.922 -6.199 4.789 1 79.88 121 ILE A N 1
ATOM 966 C CA . ILE A 1 121 ? 22.453 -4.941 4.266 1 79.88 121 ILE A CA 1
ATOM 967 C C . ILE A 1 121 ? 23.938 -5.105 3.928 1 79.88 121 ILE A C 1
ATOM 969 O O . ILE A 1 121 ? 24.406 -4.594 2.908 1 79.88 121 ILE A O 1
ATOM 973 N N . ALA A 1 122 ? 24.609 -5.762 4.84 1 79.25 122 ALA A N 1
ATOM 974 C CA . ALA A 1 122 ? 26.031 -5.996 4.633 1 79.25 122 ALA A CA 1
ATOM 975 C C . ALA A 1 122 ? 26.281 -6.793 3.354 1 79.25 122 ALA A C 1
ATOM 977 O O . ALA A 1 122 ? 27.203 -6.484 2.594 1 79.25 122 ALA A O 1
ATOM 978 N N . ARG A 1 123 ? 25.453 -7.672 3.152 1 78.25 123 ARG A N 1
ATOM 979 C CA . ARG A 1 123 ? 25.578 -8.516 1.967 1 78.25 123 ARG A CA 1
ATOM 980 C C . ARG A 1 123 ? 25.281 -7.723 0.698 1 78.25 123 ARG A C 1
ATOM 982 O O . ARG A 1 123 ? 25.938 -7.91 -0.327 1 78.25 123 ARG A O 1
ATOM 989 N N . ALA A 1 124 ? 24.375 -6.906 0.78 1 74.69 124 ALA A N 1
ATOM 990 C CA . ALA A 1 124 ? 24.031 -6.082 -0.374 1 74.69 124 ALA A CA 1
ATOM 991 C C . ALA A 1 124 ? 25.156 -5.102 -0.705 1 74.69 124 ALA A C 1
ATOM 993 O O . ALA A 1 124 ? 25.375 -4.781 -1.873 1 74.69 124 ALA A O 1
ATOM 994 N N . SER A 1 125 ? 25.734 -4.629 0.331 1 70.81 125 SER A N 1
ATOM 995 C CA . SER A 1 125 ? 26.859 -3.715 0.175 1 70.81 125 SER A CA 1
ATOM 996 C C . SER A 1 125 ? 28.078 -4.422 -0.435 1 70.81 125 SER A C 1
ATOM 998 O O . SER A 1 125 ? 28.797 -3.844 -1.253 1 70.81 125 SER A O 1
ATOM 1000 N N . ASP A 1 126 ? 28.359 -5.516 0.13 1 67.88 126 ASP A N 1
ATOM 1001 C CA . ASP A 1 126 ? 29.5 -6.289 -0.347 1 67.88 126 ASP A CA 1
ATOM 1002 C C . ASP A 1 126 ? 29.328 -6.664 -1.817 1 67.88 126 ASP A C 1
ATOM 1004 O O . ASP A 1 126 ? 30.297 -6.641 -2.584 1 67.88 126 ASP A O 1
ATOM 1008 N N . ASP A 1 127 ? 28.141 -6.961 -2.137 1 61.22 127 ASP A N 1
ATOM 1009 C CA . ASP A 1 127 ? 27.875 -7.34 -3.52 1 61.22 127 ASP A CA 1
ATOM 1010 C C . ASP A 1 127 ? 28.062 -6.152 -4.461 1 61.22 127 ASP A C 1
ATOM 1012 O O . ASP A 1 127 ? 28.484 -6.324 -5.609 1 61.22 127 ASP A O 1
ATOM 1016 N N . ARG A 1 128 ? 27.781 -5.074 -3.955 1 60.81 128 ARG A N 1
ATOM 1017 C CA . ARG A 1 128 ? 27.984 -3.885 -4.781 1 60.81 128 ARG A CA 1
ATOM 1018 C C . ARG A 1 128 ? 29.438 -3.434 -4.754 1 60.81 128 ARG A C 1
ATOM 1020 O O . ARG A 1 128 ? 29.938 -2.8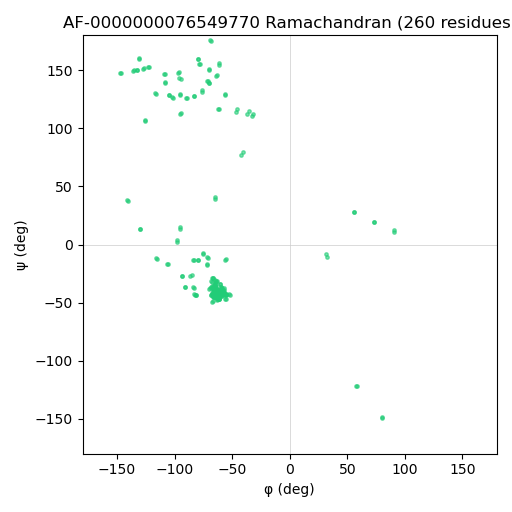98 -5.742 1 60.81 128 ARG A O 1
ATOM 1027 N N . THR A 1 129 ? 30.094 -3.43 -3.523 1 54.19 129 THR A N 1
ATOM 1028 C CA . THR A 1 129 ? 31.516 -3.09 -3.455 1 54.19 129 THR A CA 1
ATOM 1029 C C . THR A 1 129 ? 32.344 -4.125 -4.199 1 54.19 129 THR A C 1
ATOM 1031 O O . THR A 1 129 ? 33.375 -3.785 -4.809 1 54.19 129 THR A O 1
ATOM 1034 N N . GLY A 1 130 ? 32.031 -5.391 -4.145 1 48.59 130 GLY A N 1
ATOM 1035 C CA . GLY A 1 130 ? 32.812 -6.344 -4.902 1 48.59 130 GLY A CA 1
ATOM 1036 C C . GLY A 1 130 ? 32.719 -6.16 -6.402 1 48.59 130 GLY A C 1
ATOM 1037 O O . GLY A 1 130 ? 33.438 -6.805 -7.168 1 48.59 130 GLY A O 1
ATOM 1038 N N . GLU A 1 131 ? 31.656 -5.695 -6.887 1 41.22 131 GLU A N 1
ATOM 1039 C CA . GLU A 1 131 ? 31.641 -5.422 -8.32 1 41.22 131 GLU A CA 1
ATOM 1040 C C . GLU A 1 131 ? 32.5 -4.219 -8.664 1 41.22 131 GLU A C 1
ATOM 1042 O O . GLU A 1 131 ? 32.719 -3.902 -9.836 1 41.22 131 GLU A O 1
ATOM 1047 N N . LEU A 1 132 ? 32.969 -3.406 -7.715 1 34.62 132 LEU A N 1
ATOM 1048 C CA . LEU A 1 132 ? 34.031 -2.48 -8.094 1 34.62 132 LEU A CA 1
ATOM 1049 C C . LEU A 1 132 ? 35.375 -3.164 -8.031 1 34.62 132 LEU A C 1
ATOM 1051 O O . LEU A 1 132 ? 35.656 -3.928 -7.102 1 34.62 132 LEU A O 1
ATOM 1055 N N . MET B 1 1 ? -23.156 -2.875 1.134 1 32 1 MET B N 1
ATOM 1056 C CA . MET B 1 1 ? -22.281 -3.018 2.297 1 32 1 MET B CA 1
ATOM 1057 C C . MET B 1 1 ? -21.281 -1.868 2.369 1 32 1 MET B C 1
ATOM 1059 O O . MET B 1 1 ? -20.703 -1.476 1.354 1 32 1 MET B O 1
ATOM 1063 N N . PRO B 1 2 ? -21.391 -0.968 3.312 1 37.38 2 PRO B N 1
ATOM 1064 C CA . PRO B 1 2 ? -20.484 0.175 3.283 1 37.38 2 PRO B CA 1
ATOM 1065 C C . PRO B 1 2 ? -19.031 -0.236 3.037 1 37.38 2 PRO B C 1
ATOM 1067 O O . PRO B 1 2 ? -18.625 -1.342 3.404 1 37.38 2 PRO B O 1
ATOM 1070 N N . PRO B 1 3 ? -18.484 0.126 1.98 1 43.91 3 PRO B N 1
ATOM 1071 C CA . PRO B 1 3 ? -17.141 -0.382 1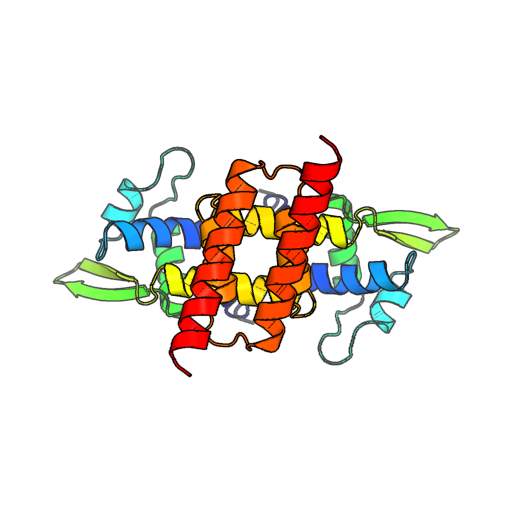.68 1 43.91 3 PRO B CA 1
ATOM 1072 C C . PRO B 1 3 ? -16.281 -0.532 2.928 1 43.91 3 PRO B C 1
ATOM 1074 O O . PRO B 1 3 ? -16.422 0.237 3.881 1 43.91 3 PRO B O 1
ATOM 1077 N N . LYS B 1 4 ? -15.961 -1.607 3.223 1 45.94 4 LYS B N 1
ATOM 1078 C CA . LYS B 1 4 ? -15.055 -1.938 4.324 1 45.94 4 LYS B CA 1
ATOM 1079 C C . LYS B 1 4 ? -14 -0.854 4.516 1 45.94 4 LYS B C 1
ATOM 1081 O O . LYS B 1 4 ? -13.477 -0.314 3.541 1 45.94 4 LYS B O 1
ATOM 1086 N N . LYS B 1 5 ? -14.102 -0.111 5.621 1 49.09 5 LYS B N 1
ATOM 1087 C CA . LYS B 1 5 ? -13.219 0.958 6.086 1 49.09 5 LYS B CA 1
ATOM 1088 C C . LYS B 1 5 ? -11.758 0.605 5.852 1 49.09 5 LYS B C 1
ATOM 1090 O O . LYS B 1 5 ? -11.266 -0.4 6.367 1 49.09 5 LYS B O 1
ATOM 1095 N N . SER B 1 6 ? -11.406 0.826 4.527 1 58.5 6 SER B N 1
ATOM 1096 C CA . SER B 1 6 ? -10 0.485 4.371 1 58.5 6 SER B CA 1
ATOM 1097 C C . SER B 1 6 ? -9.117 1.378 5.238 1 58.5 6 SER B C 1
ATOM 1099 O O . SER B 1 6 ? -9.383 2.574 5.379 1 58.5 6 SER B O 1
ATOM 1101 N N . ILE B 1 7 ? -8.43 0.751 6.199 1 62.5 7 ILE B N 1
ATOM 1102 C CA . ILE B 1 7 ? -7.496 1.396 7.117 1 62.5 7 ILE B CA 1
ATOM 1103 C C . ILE B 1 7 ? -6.418 2.129 6.324 1 62.5 7 ILE B C 1
ATOM 1105 O O . ILE B 1 7 ? -5.852 3.115 6.805 1 62.5 7 ILE B O 1
ATOM 1109 N N . THR B 1 8 ? -6.324 1.829 4.945 1 78.56 8 THR B N 1
ATOM 1110 C CA . THR B 1 8 ? -5.246 2.473 4.203 1 78.56 8 THR B CA 1
ATOM 1111 C C . THR B 1 8 ? -5.754 3.729 3.498 1 78.56 8 THR B C 1
ATOM 1113 O O . THR B 1 8 ? -6.953 3.865 3.248 1 78.56 8 THR B O 1
ATOM 1116 N N . LEU B 1 9 ? -4.922 4.723 3.336 1 92.38 9 LEU B N 1
ATOM 1117 C CA . LEU B 1 9 ? -5.266 5.996 2.713 1 92.38 9 LEU B CA 1
ATOM 1118 C C . LEU B 1 9 ? -5.184 5.898 1.193 1 92.38 9 LEU B C 1
ATOM 1120 O O . LEU B 1 9 ? -4.176 5.438 0.652 1 92.38 9 LEU B O 1
ATOM 1124 N N . THR B 1 10 ? -6.289 6.32 0.559 1 88.69 10 THR B N 1
ATOM 1125 C CA . THR B 1 10 ? -6.223 6.484 -0.89 1 88.69 10 THR B CA 1
ATOM 1126 C C . THR B 1 10 ? -5.316 7.656 -1.26 1 88.69 10 THR B C 1
ATOM 1128 O O . THR B 1 10 ? -4.832 8.375 -0.383 1 88.69 10 THR B O 1
ATOM 1131 N N . GLU B 1 11 ? -5.105 7.859 -2.557 1 89.62 11 GLU B N 1
ATOM 1132 C CA . GLU B 1 11 ? -4.262 8.961 -3.01 1 89.62 11 GLU B CA 1
ATOM 1133 C C . GLU B 1 11 ? -4.852 10.312 -2.607 1 89.62 11 GLU B C 1
ATOM 1135 O O . GLU B 1 11 ? -4.137 11.188 -2.111 1 89.62 11 GLU B O 1
ATOM 1140 N N . ALA B 1 12 ? -6.113 10.43 -2.842 1 91 12 ALA B N 1
ATOM 1141 C CA . ALA B 1 12 ? -6.789 11.68 -2.514 1 91 12 ALA B CA 1
ATOM 1142 C C . ALA B 1 12 ? -6.773 11.93 -1.008 1 91 12 ALA B C 1
ATOM 1144 O O . ALA B 1 12 ? -6.531 13.055 -0.565 1 91 12 ALA B O 1
ATOM 1145 N N . GLU B 1 13 ? -7.008 10.922 -0.284 1 94.69 13 GLU B N 1
ATOM 1146 C CA . GLU B 1 13 ? -6.988 11.031 1.172 1 94.69 13 GLU B CA 1
ATOM 1147 C C . GLU B 1 13 ? -5.602 11.422 1.678 1 94.69 13 GLU B C 1
ATOM 1149 O O . GLU B 1 13 ? -5.473 12.305 2.529 1 94.69 13 GLU B O 1
ATOM 1154 N N . LEU B 1 14 ? -4.66 10.797 1.146 1 94.75 14 LEU B N 1
ATOM 1155 C CA . LEU B 1 14 ? -3.289 11.07 1.558 1 94.75 14 LEU B CA 1
ATOM 1156 C C . LEU B 1 14 ? -2.898 12.508 1.229 1 94.75 14 LEU B C 1
ATOM 1158 O O . LEU B 1 14 ? -2.219 13.164 2.018 1 94.75 14 LEU B O 1
ATOM 1162 N N . ARG B 1 15 ? -3.26 12.914 0.14 1 93.75 15 ARG B N 1
ATOM 1163 C CA . ARG B 1 15 ? -2.98 14.289 -0.25 1 93.75 15 ARG B CA 1
ATOM 1164 C C . ARG B 1 15 ? -3.543 15.273 0.771 1 93.75 15 ARG B C 1
ATOM 1166 O O . ARG B 1 15 ? -2.863 16.219 1.167 1 93.75 15 ARG B O 1
ATOM 1173 N N . LEU B 1 16 ? -4.727 15.062 1.132 1 95.81 16 LEU B N 1
ATOM 1174 C CA . LEU B 1 16 ? -5.352 15.938 2.121 1 95.81 16 LEU B CA 1
ATOM 1175 C C . LEU B 1 16 ? -4.645 15.82 3.469 1 95.81 16 LEU B C 1
ATOM 1177 O O . LEU B 1 16 ? -4.453 16.828 4.16 1 95.81 16 LEU B O 1
ATOM 1181 N N . MET B 1 17 ? -4.293 14.641 3.812 1 96.81 17 MET B N 1
ATOM 1182 C CA . MET B 1 17 ? -3.59 14.438 5.078 1 96.81 17 MET B CA 1
ATOM 1183 C C . MET B 1 17 ? -2.254 15.172 5.082 1 96.81 17 MET B C 1
ATOM 1185 O O . MET B 1 17 ? -1.872 15.766 6.094 1 96.81 17 MET B O 1
ATOM 1189 N N . LYS B 1 18 ? -1.579 15.102 4 1 96.25 18 LYS B N 1
ATOM 1190 C CA . LYS B 1 18 ? -0.301 15.797 3.91 1 96.25 18 LYS B CA 1
ATOM 1191 C C . LYS B 1 18 ? -0.475 17.297 4.16 1 96.25 18 LYS B C 1
ATOM 1193 O O . LYS B 1 18 ? 0.339 17.906 4.852 1 96.25 18 LYS B O 1
ATOM 1198 N N . ILE B 1 19 ? -1.482 17.828 3.646 1 96.38 19 ILE B N 1
ATOM 1199 C CA . ILE B 1 19 ? -1.772 19.25 3.867 1 96.38 19 ILE B CA 1
ATOM 1200 C C . ILE B 1 19 ? -2.096 19.484 5.34 1 96.38 19 ILE B C 1
ATOM 1202 O O . ILE B 1 19 ? -1.584 20.422 5.953 1 96.38 19 ILE B O 1
ATOM 1206 N N . LEU B 1 20 ? -2.881 18.609 5.93 1 97.69 20 LEU B N 1
ATOM 1207 C CA . LEU B 1 20 ? -3.277 18.75 7.328 1 97.69 20 LEU B CA 1
ATOM 1208 C C . LEU B 1 20 ? -2.074 18.609 8.25 1 97.69 20 LEU B C 1
ATOM 1210 O O . LEU B 1 20 ? -1.972 19.297 9.266 1 97.69 20 LEU B O 1
ATOM 1214 N N . TRP B 1 21 ? -1.214 17.688 7.945 1 97.38 21 TRP B N 1
ATOM 1215 C CA . TRP B 1 21 ? -0.012 17.484 8.75 1 97.38 21 TRP B CA 1
ATOM 1216 C C . TRP B 1 21 ? 0.893 18.719 8.68 1 97.38 21 TRP B C 1
ATOM 1218 O O . TRP B 1 21 ? 1.555 19.062 9.664 1 97.38 21 TRP B O 1
ATOM 1228 N N . GLN B 1 22 ? 0.885 19.359 7.629 1 96.12 22 GLN B N 1
ATOM 1229 C CA . GLN B 1 22 ? 1.736 20.531 7.43 1 96.12 22 GLN B CA 1
ATOM 1230 C C . GLN B 1 22 ? 1.112 21.781 8.055 1 96.12 22 GLN B C 1
ATOM 1232 O O . GLN B 1 22 ? 1.794 22.547 8.734 1 96.12 22 GLN B O 1
ATOM 1237 N N . ARG B 1 23 ? -0.167 21.953 7.852 1 95.5 23 ARG B N 1
ATOM 1238 C CA . ARG B 1 23 ? -0.841 23.188 8.203 1 95.5 23 ARG B CA 1
ATOM 1239 C C . ARG B 1 23 ? -1.443 23.109 9.602 1 95.5 23 ARG B C 1
ATOM 1241 O O . ARG B 1 23 ? -1.645 24.125 10.258 1 95.5 23 ARG B O 1
ATOM 1248 N N . GLY B 1 24 ? -1.753 21.875 9.977 1 95.56 24 GLY B N 1
ATOM 1249 C CA . GLY B 1 24 ? -2.518 21.734 11.203 1 95.56 24 GLY B CA 1
ATOM 1250 C C . GLY B 1 24 ? -4 21.984 11.023 1 95.56 24 GLY B C 1
ATOM 1251 O O . GLY B 1 24 ? -4.566 21.656 9.977 1 95.56 24 GLY B O 1
ATOM 1252 N N . GLU B 1 25 ? -4.613 22.484 12.016 1 97.25 25 GLU B N 1
ATOM 1253 C CA . GLU B 1 25 ? -6.051 22.734 11.992 1 97.25 25 GLU B CA 1
ATOM 1254 C C . GLU B 1 25 ? -6.434 23.641 10.82 1 97.25 25 GLU B C 1
ATOM 1256 O O . GLU B 1 25 ? -5.832 24.688 10.625 1 97.25 25 GLU B O 1
ATOM 1261 N N . SER B 1 26 ? -7.406 23.234 10.039 1 97.62 26 SER B N 1
ATOM 1262 C CA . SER B 1 26 ? -7.711 23.938 8.789 1 97.62 26 SER B CA 1
ATOM 1263 C C . SER B 1 26 ? -9.203 23.891 8.484 1 97.62 26 SER B C 1
ATOM 1265 O O . SER B 1 26 ? -9.883 22.922 8.805 1 97.62 26 SER B O 1
ATOM 1267 N N . LEU B 1 27 ? -9.703 25 7.824 1 97.25 27 LEU B N 1
ATOM 1268 C CA . LEU B 1 27 ? -11.031 25 7.211 1 97.25 27 LEU B CA 1
ATOM 1269 C C . LEU B 1 27 ? -11.016 24.266 5.875 1 97.25 27 LEU B C 1
ATOM 1271 O O . LEU B 1 27 ? -9.961 24.125 5.25 1 97.25 27 LEU B O 1
ATOM 1275 N N . VAL B 1 28 ? -12.203 23.766 5.492 1 95.38 28 VAL B N 1
ATOM 1276 C CA . VAL B 1 28 ? -12.289 23.094 4.199 1 95.38 28 VAL B CA 1
ATOM 1277 C C . VAL B 1 28 ? -11.797 24.031 3.098 1 95.38 28 VAL B C 1
ATOM 1279 O O . VAL B 1 28 ? -11.07 23.609 2.193 1 95.38 28 VAL B O 1
ATOM 1282 N N . GLY B 1 29 ? -12.20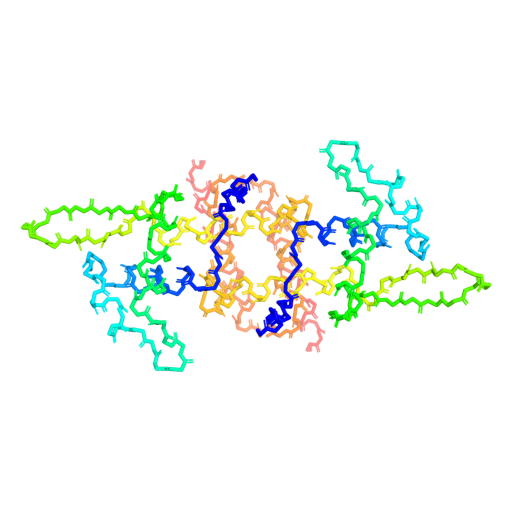3 25.281 3.193 1 94.75 29 GLY B N 1
ATOM 1283 C CA . GLY B 1 29 ? -11.758 26.25 2.215 1 94.75 29 GLY B CA 1
ATOM 1284 C C . GLY B 1 29 ? -10.242 26.375 2.146 1 94.75 29 GLY B C 1
ATOM 1285 O O . GLY B 1 29 ? -9.68 26.531 1.062 1 94.75 29 GLY B O 1
ATOM 1286 N N . ASP B 1 30 ? -9.562 26.344 3.297 1 95.12 30 ASP B N 1
ATOM 1287 C CA . ASP B 1 30 ? -8.109 26.391 3.371 1 95.12 30 ASP B CA 1
ATOM 1288 C C . ASP B 1 30 ? -7.484 25.156 2.709 1 95.12 30 ASP B C 1
ATOM 1290 O O . ASP B 1 30 ? -6.453 25.266 2.043 1 95.12 30 ASP B O 1
ATOM 1294 N N . LEU B 1 31 ? -8.094 24.031 2.918 1 96.19 31 LEU B N 1
ATOM 1295 C CA . LEU B 1 31 ? -7.609 22.797 2.324 1 96.19 31 LEU B CA 1
ATOM 1296 C C . LEU B 1 31 ? -7.699 22.844 0.803 1 96.19 31 LEU B C 1
ATOM 1298 O O . LEU B 1 31 ? -6.762 22.453 0.106 1 96.19 31 LEU B O 1
ATOM 1302 N N . VAL B 1 32 ? -8.766 23.344 0.306 1 94.81 32 VAL B N 1
ATOM 1303 C CA . VAL B 1 32 ? -8.969 23.469 -1.134 1 94.81 32 VAL B CA 1
ATOM 1304 C C . VAL B 1 32 ? -7.902 24.391 -1.728 1 94.81 32 VAL B C 1
ATOM 1306 O O . VAL B 1 32 ? -7.277 24.047 -2.738 1 94.81 32 VAL B O 1
ATOM 1309 N N . ALA B 1 33 ? -7.672 25.5 -1.053 1 94.5 33 ALA B N 1
ATOM 1310 C CA . ALA B 1 33 ? -6.73 26.516 -1.531 1 94.5 33 ALA B CA 1
ATOM 1311 C C . ALA B 1 33 ? -5.301 25.984 -1.515 1 94.5 33 ALA B C 1
ATOM 1313 O O . ALA B 1 33 ? -4.465 26.422 -2.311 1 94.5 33 ALA B O 1
ATOM 1314 N N . ALA B 1 34 ? -5.039 25.078 -0.62 1 94.25 34 ALA B N 1
ATOM 1315 C CA . ALA B 1 34 ? -3.678 24.578 -0.434 1 94.25 34 ALA B CA 1
ATOM 1316 C C . ALA B 1 34 ? -3.363 23.469 -1.433 1 94.25 34 ALA B C 1
ATOM 1318 O O . ALA B 1 34 ? -2.207 23.062 -1.576 1 94.25 34 ALA B O 1
ATOM 1319 N N . MET B 1 35 ? -4.328 22.938 -2.092 1 91.69 35 MET B N 1
ATOM 1320 C CA . MET B 1 35 ? -4.098 21.859 -3.035 1 91.69 35 MET B CA 1
ATOM 1321 C C . MET B 1 35 ? -3.363 22.344 -4.273 1 91.69 35 MET B C 1
ATOM 1323 O O . MET B 1 35 ? -3.648 23.438 -4.773 1 91.69 35 MET B O 1
ATOM 1327 N N . PRO B 1 36 ? -2.465 21.516 -4.676 1 87 36 PRO B N 1
ATOM 1328 C CA . PRO B 1 36 ? -1.788 21.891 -5.914 1 87 36 PRO B CA 1
ATOM 1329 C C . PRO B 1 36 ? -2.734 21.938 -7.113 1 87 36 PRO B C 1
ATOM 1331 O O . PRO B 1 36 ? -3.652 21.125 -7.211 1 87 36 PRO B O 1
ATOM 1334 N N . PRO B 1 37 ? -2.479 22.859 -8.008 1 84.25 37 PRO B N 1
ATOM 1335 C CA . PRO B 1 37 ? -3.381 23.062 -9.148 1 84.25 37 PRO B CA 1
ATOM 1336 C C . PRO B 1 37 ? -3.531 21.812 -10.016 1 84.25 37 PRO B C 1
ATOM 1338 O O . PRO B 1 37 ? -4.609 21.562 -10.562 1 84.25 37 PRO B O 1
ATOM 1341 N N . ASP B 1 38 ? -2.459 21.047 -10.18 1 82.88 38 ASP B N 1
ATOM 1342 C CA . ASP B 1 38 ? -2.471 19.891 -11.078 1 82.88 38 ASP B CA 1
ATOM 1343 C C . ASP B 1 38 ? -3.232 18.734 -10.461 1 82.88 38 ASP B C 1
ATOM 1345 O O . ASP B 1 38 ? -3.537 17.75 -11.148 1 82.88 38 ASP B O 1
ATOM 1349 N N . ASN B 1 39 ? -3.604 18.844 -9.211 1 79.88 39 ASN B N 1
ATOM 1350 C CA . ASN B 1 39 ? -4.332 17.797 -8.523 1 79.88 39 ASN B CA 1
ATOM 1351 C C . ASN B 1 39 ? -5.414 18.359 -7.609 1 79.88 39 ASN B C 1
ATOM 1353 O O . ASN B 1 39 ? -5.629 17.859 -6.504 1 79.88 39 ASN B O 1
ATOM 1357 N N . ALA B 1 40 ? -5.996 19.375 -8.102 1 81.75 40 ALA B N 1
ATOM 1358 C CA . ALA B 1 40 ? -6.973 20.078 -7.281 1 81.75 40 ALA B CA 1
ATOM 1359 C C . ALA B 1 40 ? -8.289 19.312 -7.207 1 81.75 40 ALA B C 1
ATOM 1361 O O . ALA B 1 40 ? -8.727 18.719 -8.195 1 81.75 40 ALA B O 1
ATOM 1362 N N . LEU B 1 41 ? -8.82 19.172 -6.023 1 84.12 41 LEU B N 1
ATOM 1363 C CA . LEU B 1 41 ? -10.141 18.609 -5.773 1 84.12 41 LEU B CA 1
ATOM 1364 C C . LEU B 1 41 ? -11.18 19.703 -5.625 1 84.12 41 LEU B C 1
ATOM 1366 O O . LEU B 1 41 ? -10.883 20.781 -5.094 1 84.12 41 LEU B O 1
ATOM 1370 N N . ALA B 1 42 ? -12.352 19.391 -6.141 1 89.25 42 ALA B N 1
ATOM 1371 C CA . ALA B 1 42 ? -13.477 20.297 -5.898 1 89.25 42 ALA B CA 1
ATOM 1372 C C . ALA B 1 42 ? -13.789 20.406 -4.41 1 89.25 42 ALA B C 1
ATOM 1374 O O . ALA B 1 42 ? -13.414 19.516 -3.631 1 89.25 42 ALA B O 1
ATOM 1375 N N . TYR B 1 43 ? -14.383 21.562 -4.164 1 92.94 43 TYR B N 1
ATOM 1376 C CA . TYR B 1 43 ? -14.766 21.781 -2.773 1 92.94 43 TYR B CA 1
ATOM 1377 C C . TYR B 1 43 ? -15.578 20.594 -2.246 1 92.94 43 TYR B C 1
ATOM 1379 O O . TYR B 1 43 ? -15.289 20.078 -1.168 1 92.94 43 TYR B O 1
ATOM 1387 N N . THR B 1 44 ? -16.469 20.078 -2.951 1 92.25 44 THR B N 1
ATOM 1388 C CA . THR B 1 44 ? -17.344 18.984 -2.543 1 92.25 44 THR B CA 1
ATOM 1389 C C . THR B 1 44 ? -16.547 17.688 -2.361 1 92.25 44 THR B C 1
ATOM 1391 O O . THR B 1 44 ? -16.828 16.891 -1.467 1 92.25 44 THR B O 1
ATOM 1394 N N . SER B 1 45 ? -15.539 17.484 -3.195 1 93.19 45 SER B N 1
ATOM 1395 C CA . SER B 1 45 ? -14.672 16.312 -3.086 1 93.19 45 SER B CA 1
ATOM 1396 C C . SER B 1 45 ? -13.844 16.359 -1.809 1 93.19 45 SER B C 1
ATOM 1398 O O . SER B 1 45 ? -13.68 15.344 -1.132 1 93.19 45 SER B O 1
ATOM 1400 N N . VAL B 1 46 ? -13.344 17.594 -1.629 1 96.25 46 VAL B N 1
ATOM 1401 C CA . VAL B 1 46 ? -12.562 17.766 -0.411 1 96.25 46 VAL B CA 1
ATOM 1402 C C . VAL B 1 46 ? -13.438 17.484 0.811 1 96.25 46 VAL B C 1
ATOM 1404 O O . VAL B 1 46 ? -13.016 16.781 1.732 1 96.25 46 VAL B O 1
ATOM 1407 N N . LEU B 1 47 ? -14.633 18.016 0.771 1 95.62 47 LEU B N 1
ATOM 1408 C CA . LEU B 1 47 ? -15.555 17.828 1.881 1 95.62 47 LEU B CA 1
ATOM 1409 C C . LEU B 1 47 ? -15.867 16.344 2.078 1 95.62 47 LEU B C 1
ATOM 1411 O O . LEU B 1 47 ? -15.828 15.844 3.203 1 95.62 47 LEU B O 1
ATOM 1415 N N . THR B 1 48 ? -16.125 15.695 1.067 1 95.81 48 THR B N 1
ATOM 1416 C CA . THR B 1 48 ? -16.422 14.273 1.12 1 95.81 48 THR B CA 1
ATOM 1417 C C . THR B 1 48 ? -15.219 13.492 1.646 1 95.81 48 THR B C 1
ATOM 1419 O O . THR B 1 48 ? -15.367 12.617 2.506 1 95.81 48 THR B O 1
ATOM 1422 N N . THR B 1 49 ? -14.125 13.797 1.127 1 96.44 49 THR B N 1
ATOM 1423 C CA . THR B 1 49 ? -12.906 13.109 1.516 1 96.44 49 THR B CA 1
ATOM 1424 C C . THR B 1 49 ? -12.602 13.328 2.994 1 96.44 49 THR B C 1
ATOM 1426 O O . THR B 1 49 ? -12.18 12.406 3.693 1 96.44 49 THR B O 1
ATOM 1429 N N . ILE B 1 50 ? -12.789 14.508 3.463 1 96.62 50 ILE B N 1
ATOM 1430 C CA . ILE B 1 50 ? -12.539 14.828 4.863 1 96.62 50 ILE B CA 1
ATOM 1431 C C . ILE B 1 50 ? -13.492 14.031 5.75 1 96.62 50 ILE B C 1
ATOM 1433 O O . ILE B 1 50 ? -13.109 13.555 6.824 1 96.62 50 ILE B O 1
ATOM 1437 N N . ARG B 1 51 ? -14.672 13.938 5.348 1 95.94 51 ARG B N 1
ATOM 1438 C CA . ARG B 1 51 ? -15.656 13.164 6.102 1 95.94 51 ARG B CA 1
ATOM 1439 C C . ARG B 1 51 ? -15.258 11.695 6.18 1 95.94 51 ARG B C 1
ATOM 1441 O O . ARG B 1 51 ? -15.398 11.062 7.227 1 95.94 51 ARG B O 1
ATOM 1448 N N . ILE B 1 52 ? -14.773 11.219 5.113 1 96.31 52 ILE B N 1
ATOM 1449 C CA . ILE B 1 52 ? -14.281 9.844 5.078 1 96.31 52 ILE B CA 1
ATOM 1450 C C . ILE B 1 52 ? -13.102 9.695 6.039 1 96.31 52 ILE B C 1
ATOM 1452 O O . ILE B 1 52 ? -13.023 8.727 6.789 1 96.31 52 ILE B O 1
ATOM 1456 N N . LEU B 1 53 ? -12.273 10.633 6.004 1 96.94 53 LEU B N 1
ATOM 1457 C CA . LEU B 1 53 ? -11.109 10.609 6.887 1 96.94 53 LEU B CA 1
ATOM 1458 C C . LEU B 1 53 ? -11.539 10.648 8.352 1 96.94 53 LEU B C 1
ATOM 1460 O O . LEU B 1 53 ? -10.914 10.016 9.203 1 96.94 53 LEU B O 1
ATOM 1464 N N . GLU B 1 54 ? -12.539 11.398 8.625 1 96.5 54 GLU B N 1
ATOM 1465 C CA . GLU B 1 54 ? -13.078 11.453 9.977 1 96.5 54 GLU B CA 1
ATOM 1466 C C . GLU B 1 54 ? -13.672 10.109 10.391 1 96.5 54 GLU B C 1
ATOM 1468 O O . GLU B 1 54 ? -13.453 9.648 11.516 1 96.5 54 GLU B O 1
ATOM 1473 N N . GLN B 1 55 ? -14.375 9.531 9.539 1 95.44 55 GLN B N 1
ATOM 1474 C CA . GLN B 1 55 ? -14.945 8.219 9.805 1 95.44 55 GLN B CA 1
ATOM 1475 C C . GLN B 1 55 ? -13.852 7.184 10.062 1 95.44 55 GLN B C 1
ATOM 1477 O O . GLN B 1 55 ? -14.023 6.285 10.891 1 95.44 55 GLN B O 1
ATOM 1482 N N . LYS B 1 56 ? -12.758 7.352 9.398 1 94.31 56 LYS B N 1
ATOM 1483 C CA . LYS B 1 56 ? -11.633 6.43 9.539 1 94.31 56 LYS B CA 1
ATOM 1484 C C . LYS B 1 56 ? -10.836 6.727 10.805 1 94.31 56 LYS B C 1
ATOM 1486 O O . LYS B 1 56 ? -9.93 5.973 11.164 1 94.31 56 LYS B O 1
ATOM 1491 N N . GLY B 1 57 ? -11.07 7.883 11.414 1 95.5 57 GLY B N 1
ATOM 1492 C CA . GLY B 1 57 ? -10.398 8.25 12.648 1 95.5 57 GLY B CA 1
ATOM 1493 C C . GLY B 1 57 ? -9.102 9.016 12.422 1 95.5 57 GLY B C 1
ATOM 1494 O O . GLY B 1 57 ? -8.344 9.25 13.359 1 95.5 57 GLY B O 1
ATOM 1495 N N . TYR B 1 58 ? -8.852 9.453 11.203 1 96.94 58 TYR B N 1
ATOM 1496 C CA . TYR B 1 58 ? -7.617 10.164 10.891 1 96.94 58 TYR B CA 1
ATOM 1497 C C . TYR B 1 58 ? -7.75 11.656 11.203 1 96.94 58 TYR B C 1
ATOM 1499 O O . TYR B 1 58 ? -6.746 12.344 11.406 1 96.94 58 TYR B O 1
ATOM 1507 N N . VAL B 1 59 ? -9.031 12.133 11.148 1 97.5 59 VAL B N 1
ATOM 1508 C CA . VAL B 1 59 ? -9.305 13.555 11.297 1 97.5 59 VAL B CA 1
ATOM 1509 C C . VAL B 1 59 ? -10.453 13.758 12.289 1 97.5 59 VAL B C 1
ATOM 1511 O O . VAL B 1 59 ? -11.32 12.898 12.43 1 97.5 59 VAL B O 1
ATOM 1514 N N . ARG B 1 60 ? -10.398 14.828 12.922 1 98.06 60 ARG B N 1
ATOM 1515 C CA . ARG B 1 60 ? -11.508 15.289 13.75 1 98.06 60 ARG B CA 1
ATOM 1516 C C . ARG B 1 60 ? -11.852 16.75 13.453 1 98.06 60 ARG B C 1
ATOM 1518 O O . ARG B 1 60 ? -11.047 17.469 12.859 1 98.06 60 ARG B O 1
ATOM 1525 N N . HIS B 1 61 ? -13.031 17.062 13.836 1 97.88 61 HIS B N 1
ATOM 1526 C CA . HIS B 1 61 ? -13.367 18.469 13.648 1 97.88 61 HIS B CA 1
ATOM 1527 C C . HIS B 1 61 ? -13.891 19.094 14.945 1 97.88 61 HIS B C 1
ATOM 1529 O O . HIS B 1 61 ? -14.344 18.375 15.836 1 97.88 61 HIS B O 1
ATOM 1535 N N . ARG B 1 62 ? -13.68 20.328 15.078 1 96.94 62 ARG B N 1
ATOM 1536 C CA . ARG B 1 62 ? -14.352 21.125 16.094 1 96.94 62 ARG B CA 1
ATOM 1537 C C . ARG B 1 62 ? -15.117 22.281 15.461 1 96.94 62 ARG B C 1
ATOM 1539 O O . ARG B 1 62 ? -14.75 22.766 14.383 1 96.94 62 ARG B O 1
ATOM 1546 N N . GLN B 1 63 ? -16.125 22.641 16.188 1 96 63 GLN B N 1
ATOM 1547 C CA . GLN B 1 63 ? -16.953 23.719 15.688 1 96 63 GLN B CA 1
ATOM 1548 C C . GLN B 1 63 ? -16.531 25.062 16.266 1 96 63 GLN B C 1
ATOM 1550 O O . GLN B 1 63 ? -16.266 25.188 17.453 1 96 63 GLN B O 1
ATOM 1555 N N . GLU B 1 64 ? -16.344 25.969 15.383 1 93.94 64 GLU B N 1
ATOM 1556 C CA . GLU B 1 64 ? -16.109 27.359 15.742 1 93.94 64 GLU B CA 1
ATOM 1557 C C . GLU B 1 64 ? -17.094 28.281 15.031 1 93.94 64 GLU B C 1
ATOM 1559 O O . GLU B 1 64 ? -16.922 28.594 13.852 1 93.94 64 GLU B O 1
ATOM 1564 N N . GLY B 1 65 ? -18.047 28.781 15.867 1 94.81 65 GLY B N 1
ATOM 1565 C CA . GLY B 1 65 ? -19.141 29.484 15.211 1 94.81 65 GLY B CA 1
ATOM 1566 C C . GLY B 1 65 ? -19.875 28.625 14.195 1 94.81 65 GLY B C 1
ATOM 1567 O O . GLY B 1 65 ? -20.391 27.562 14.531 1 94.81 65 GLY B O 1
ATOM 1568 N N . ARG B 1 66 ? -19.906 29.094 12.93 1 93.81 66 ARG B N 1
ATOM 1569 C CA . ARG B 1 66 ? -20.594 28.375 11.867 1 93.81 66 ARG B CA 1
ATOM 1570 C C . ARG B 1 66 ? -19.594 27.531 11.055 1 93.81 66 ARG B C 1
ATOM 1572 O O . ARG B 1 66 ? -19.984 26.859 10.094 1 93.81 66 ARG B O 1
ATOM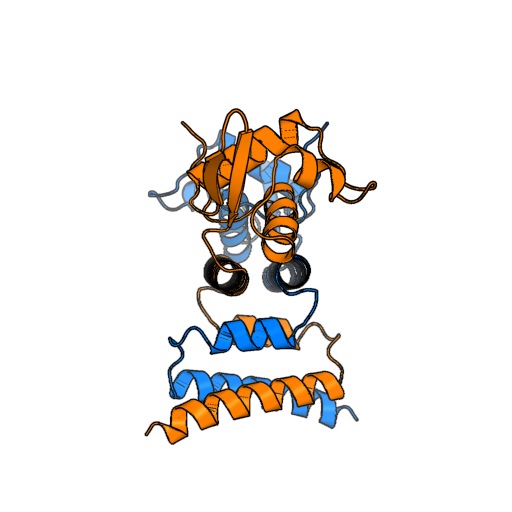 1579 N N . ALA B 1 67 ? -18.359 27.594 11.508 1 93.88 67 ALA B N 1
ATOM 1580 C CA . ALA B 1 67 ? -17.344 26.922 10.711 1 93.88 67 ALA B CA 1
ATOM 1581 C C . ALA B 1 67 ? -16.844 25.656 11.406 1 93.88 67 ALA B C 1
ATOM 1583 O O . ALA B 1 67 ? -16.844 25.578 12.641 1 93.88 67 ALA B O 1
ATOM 1584 N N . TYR B 1 68 ? -16.516 24.688 10.57 1 96.75 68 TYR B N 1
ATOM 1585 C CA . TYR B 1 68 ? -15.852 23.484 11.07 1 96.75 68 TYR B CA 1
ATOM 1586 C C . TYR B 1 68 ? -14.352 23.531 10.781 1 96.75 68 TYR B C 1
ATOM 1588 O O . TYR B 1 68 ? -13.938 23.766 9.641 1 96.75 68 TYR B O 1
ATOM 1596 N N . LEU B 1 69 ? -13.602 23.344 11.852 1 98.19 69 LEU B N 1
ATOM 1597 C CA . LEU B 1 69 ? -12.148 23.266 11.742 1 98.19 69 LEU B CA 1
ATOM 1598 C C . LEU B 1 69 ? -11.68 21.812 11.898 1 98.19 69 LEU B C 1
ATOM 1600 O O . LEU B 1 69 ? -12.016 21.156 12.883 1 98.19 69 LEU B O 1
ATOM 1604 N N . TYR B 1 70 ? -10.867 21.359 10.945 1 98.19 70 TYR B N 1
ATOM 1605 C CA . TYR B 1 70 ? -10.43 19.969 10.922 1 98.19 70 TYR B CA 1
ATOM 1606 C C . TYR B 1 70 ? -8.961 19.859 11.312 1 98.19 70 TYR B C 1
ATOM 1608 O O . TYR B 1 70 ? -8.141 20.688 10.906 1 98.19 70 TYR B O 1
ATOM 1616 N N . SER B 1 71 ? -8.672 18.844 12.086 1 98.25 71 SER B N 1
ATOM 1617 C CA . SER B 1 71 ? -7.301 18.594 12.516 1 98.25 71 SER B CA 1
ATOM 1618 C C . SER B 1 71 ? -6.953 17.109 12.406 1 98.25 71 SER B C 1
ATOM 1620 O O . SER B 1 71 ? -7.824 16.25 12.555 1 98.25 71 SER B O 1
ATOM 1622 N N . PRO B 1 72 ? -5.645 16.844 12.141 1 97.88 72 PRO B N 1
ATOM 1623 C CA . PRO B 1 72 ? -5.254 15.438 12.094 1 97.88 72 PRO B CA 1
ATOM 1624 C C . PRO B 1 72 ? -5.25 14.781 13.477 1 97.88 72 PRO B C 1
ATOM 1626 O O . PRO B 1 72 ? -4.844 15.398 14.461 1 97.88 72 PRO B O 1
ATOM 1629 N N . CYS B 1 73 ? -5.695 13.547 13.531 1 96.81 73 CYS B N 1
ATOM 1630 C CA . CYS B 1 73 ? -5.738 12.773 14.766 1 96.81 73 CYS B CA 1
ATOM 1631 C C . CYS B 1 73 ? -4.648 11.711 14.781 1 96.81 73 CYS B C 1
ATOM 1633 O O . CYS B 1 73 ? -4.344 11.141 15.828 1 96.81 73 CYS B O 1
ATOM 1635 N N . VAL B 1 74 ? -4.113 11.414 13.703 1 95.69 74 VAL B N 1
ATOM 1636 C CA . VAL B 1 74 ? -3.014 10.461 13.539 1 95.69 74 VAL B CA 1
ATOM 1637 C C . VAL B 1 74 ? -1.777 11.188 13.016 1 95.69 74 VAL B C 1
ATOM 1639 O O . VAL B 1 74 ? -1.862 11.961 12.055 1 95.69 74 VAL B O 1
ATOM 1642 N N . ALA B 1 75 ? -0.646 10.969 13.688 1 95 75 ALA B N 1
ATOM 1643 C CA . ALA B 1 75 ? 0.593 11.602 13.242 1 95 75 ALA B CA 1
ATOM 1644 C C . ALA B 1 75 ? 1.076 11 11.922 1 95 75 ALA B C 1
ATOM 1646 O O . ALA B 1 75 ? 0.78 9.844 11.617 1 95 75 ALA B O 1
ATOM 1647 N N . GLU B 1 76 ? 1.751 11.812 11.164 1 94.31 76 GLU B N 1
ATOM 1648 C CA . GLU B 1 76 ? 2.25 11.359 9.867 1 94.31 76 GLU B CA 1
ATOM 1649 C C . GLU B 1 76 ? 3.105 10.102 10.008 1 94.31 76 GLU B C 1
ATOM 1651 O O . GLU B 1 76 ? 2.961 9.156 9.234 1 94.31 76 GLU B O 1
ATOM 1656 N N . HIS B 1 77 ? 3.955 10.094 11.008 1 90.75 77 HIS B N 1
ATOM 1657 C CA . HIS B 1 77 ? 4.84 8.953 11.203 1 90.75 77 HIS B CA 1
ATOM 1658 C C . HIS B 1 77 ? 4.051 7.699 11.555 1 90.75 77 HIS B C 1
ATOM 1660 O O . HIS B 1 77 ? 4.418 6.594 11.148 1 90.75 77 HIS B O 1
ATOM 1666 N N . GLU B 1 78 ? 2.971 7.836 12.281 1 92.12 78 GLU B N 1
ATOM 1667 C CA . GLU B 1 78 ? 2.123 6.699 12.617 1 92.12 78 GLU B CA 1
ATOM 1668 C C . GLU B 1 78 ? 1.423 6.141 11.383 1 92.12 78 GLU B C 1
ATOM 1670 O O . GLU B 1 78 ? 1.34 4.926 11.203 1 92.12 78 GLU B O 1
ATOM 1675 N N . ALA B 1 79 ? 0.954 7.047 10.578 1 93.25 79 ALA B N 1
ATOM 1676 C CA . ALA B 1 79 ? 0.294 6.629 9.344 1 93.25 79 ALA B CA 1
ATOM 1677 C C . ALA B 1 79 ? 1.258 5.867 8.438 1 93.25 79 ALA B C 1
ATOM 1679 O O . ALA B 1 79 ? 0.89 4.852 7.84 1 93.25 79 ALA B O 1
ATOM 1680 N N . SER B 1 80 ? 2.479 6.359 8.336 1 93.19 80 SER B N 1
ATOM 1681 C CA . SER B 1 80 ? 3.5 5.703 7.523 1 93.19 80 SER B CA 1
ATOM 1682 C C . SER B 1 80 ? 3.84 4.324 8.07 1 93.19 80 SER B C 1
ATOM 1684 O O . SER B 1 80 ? 4.012 3.369 7.309 1 93.19 80 SER B O 1
ATOM 1686 N N . GLN B 1 81 ? 3.863 4.246 9.367 1 90.62 81 GLN B N 1
ATOM 1687 C CA . GLN B 1 81 ? 4.152 2.973 10.016 1 90.62 81 GLN B CA 1
ATOM 1688 C C . GLN B 1 81 ? 3.039 1.96 9.758 1 90.62 81 GLN B C 1
ATOM 1690 O O . GLN B 1 81 ? 3.311 0.787 9.492 1 90.62 81 GLN B O 1
ATOM 1695 N N . PHE B 1 82 ? 1.887 2.436 9.898 1 89.75 82 PHE B N 1
ATOM 1696 C CA . PHE B 1 82 ? 0.75 1.573 9.602 1 89.75 82 PHE B CA 1
ATOM 1697 C C . PHE B 1 82 ? 0.821 1.062 8.164 1 89.75 82 PHE B C 1
ATOM 1699 O O . PHE B 1 82 ? 0.598 -0.124 7.91 1 89.75 82 PHE B O 1
ATOM 1706 N N . GLU B 1 83 ? 1.161 1.926 7.25 1 92.38 83 GLU B N 1
ATOM 1707 C CA . GLU B 1 83 ? 1.208 1.58 5.832 1 92.38 83 GLU B CA 1
ATOM 1708 C C . GLU B 1 83 ? 2.299 0.551 5.551 1 92.38 83 GLU B C 1
ATOM 1710 O O . GLU B 1 83 ? 2.096 -0.38 4.766 1 92.38 83 GLU B O 1
ATOM 1715 N N . ILE B 1 84 ? 3.422 0.68 6.082 1 91.62 84 ILE B N 1
ATOM 1716 C CA . ILE B 1 84 ? 4.516 -0.252 5.828 1 91.62 84 ILE B CA 1
ATOM 1717 C C . ILE B 1 84 ? 4.168 -1.625 6.398 1 91.62 84 ILE B C 1
ATOM 1719 O O . ILE B 1 84 ? 4.496 -2.652 5.805 1 91.62 84 ILE B O 1
ATOM 1723 N N . ARG B 1 85 ? 3.539 -1.606 7.562 1 90.88 85 ARG B N 1
ATOM 1724 C CA . ARG B 1 85 ? 3.102 -2.875 8.141 1 90.88 85 ARG B CA 1
ATOM 1725 C C . ARG B 1 85 ? 2.092 -3.568 7.23 1 90.88 85 ARG B C 1
ATOM 1727 O O . ARG B 1 85 ? 2.172 -4.781 7.016 1 90.88 85 ARG B O 1
ATOM 1734 N N . HIS B 1 86 ? 1.269 -2.75 6.793 1 91.62 86 HIS B N 1
ATOM 1735 C CA . HIS B 1 86 ? 0.242 -3.268 5.895 1 91.62 86 HIS B CA 1
ATOM 1736 C C . HIS B 1 86 ? 0.859 -3.828 4.617 1 91.62 86 HIS B C 1
ATOM 1738 O O . HIS B 1 86 ? 0.51 -4.93 4.188 1 91.62 86 HIS B O 1
ATOM 1744 N N . THR B 1 87 ? 1.734 -3.074 4.043 1 92.69 87 THR B N 1
ATOM 1745 C CA . THR B 1 87 ? 2.424 -3.492 2.826 1 92.69 87 THR B CA 1
ATOM 1746 C C . THR B 1 87 ? 3.221 -4.77 3.07 1 92.69 87 THR B C 1
ATOM 1748 O O . THR B 1 87 ? 3.221 -5.676 2.234 1 92.69 87 THR B O 1
ATOM 1751 N N . MET B 1 88 ? 3.846 -4.82 4.188 1 92.62 88 MET B N 1
ATOM 1752 C CA . MET B 1 88 ? 4.645 -5.988 4.551 1 92.62 88 MET B CA 1
ATOM 1753 C C . MET B 1 88 ? 3.773 -7.238 4.633 1 92.62 88 MET B C 1
ATOM 1755 O O . MET B 1 88 ? 4.137 -8.289 4.102 1 92.62 88 MET B O 1
ATOM 1759 N N . GLN B 1 89 ? 2.672 -7.121 5.242 1 92.81 89 GLN B N 1
ATOM 1760 C CA . GLN B 1 89 ? 1.756 -8.25 5.395 1 92.81 89 GLN B CA 1
ATOM 1761 C C . GLN B 1 89 ? 1.228 -8.711 4.043 1 92.81 89 GLN B C 1
ATOM 1763 O O . GLN B 1 89 ? 1.115 -9.914 3.795 1 92.81 89 GLN B O 1
ATOM 1768 N N . ARG B 1 90 ? 1.039 -7.824 3.189 1 93.25 90 ARG B N 1
ATOM 1769 C CA . ARG B 1 90 ? 0.376 -8.117 1.923 1 93.25 90 ARG B CA 1
ATOM 1770 C C . ARG B 1 90 ? 1.365 -8.68 0.904 1 93.25 90 ARG B C 1
ATOM 1772 O O . ARG B 1 90 ? 1.041 -9.609 0.161 1 93.25 90 ARG B O 1
ATOM 1779 N N . PHE B 1 91 ? 2.582 -8.133 0.944 1 94.44 91 PHE B N 1
ATOM 1780 C CA . PHE B 1 91 ? 3.459 -8.43 -0.183 1 94.44 91 PHE B CA 1
ATOM 1781 C C . PHE B 1 91 ? 4.676 -9.227 0.271 1 94.44 91 PHE B C 1
ATOM 1783 O O . PHE B 1 91 ? 5.375 -9.82 -0.549 1 94.44 91 PHE B O 1
ATOM 1790 N N . PHE B 1 92 ? 4.863 -9.297 1.539 1 94 92 PHE B N 1
ATOM 1791 C CA . PHE B 1 92 ? 6.145 -9.852 1.952 1 94 92 PHE B CA 1
ATOM 1792 C C . PHE B 1 92 ? 5.953 -10.953 2.99 1 94 92 PHE B C 1
ATOM 1794 O O . PHE B 1 92 ? 6.895 -11.32 3.695 1 94 92 PHE B O 1
ATOM 1801 N N . GLY B 1 93 ? 4.77 -11.422 3.16 1 90.94 93 GLY B N 1
ATOM 1802 C CA . GLY B 1 93 ? 4.488 -12.5 4.094 1 90.94 93 GLY B CA 1
ATOM 1803 C C . GLY B 1 93 ? 4.938 -12.195 5.512 1 90.94 93 GLY B C 1
ATOM 1804 O O . GLY B 1 93 ? 5.445 -13.078 6.207 1 90.94 93 GLY B O 1
ATOM 1805 N N . ASN B 1 94 ? 4.961 -10.906 5.859 1 90 94 ASN B N 1
ATOM 1806 C CA . ASN B 1 94 ? 5.305 -10.398 7.18 1 90 94 ASN B CA 1
ATOM 1807 C C . ASN B 1 94 ? 6.801 -10.508 7.449 1 90 94 ASN B C 1
ATOM 1809 O O . ASN B 1 94 ? 7.23 -10.477 8.609 1 90 94 ASN B O 1
ATOM 1813 N N . SER B 1 95 ? 7.57 -10.641 6.426 1 89.69 95 SER B N 1
ATOM 1814 C CA . SER B 1 95 ? 9.016 -10.727 6.559 1 89.69 95 SER B CA 1
ATOM 1815 C C . SER B 1 95 ? 9.68 -9.367 6.367 1 89.69 95 SER B C 1
ATOM 1817 O O . SER B 1 95 ? 9.742 -8.852 5.25 1 89.69 95 SER B O 1
ATOM 1819 N N . ARG B 1 96 ? 10.227 -8.859 7.414 1 89.94 96 ARG B N 1
ATOM 1820 C CA . ARG B 1 96 ? 10.969 -7.602 7.344 1 89.94 96 ARG B CA 1
ATOM 1821 C C . ARG B 1 96 ? 12.211 -7.75 6.473 1 89.94 96 ARG B C 1
ATOM 1823 O O . ARG B 1 96 ? 12.594 -6.82 5.758 1 89.94 96 ARG B O 1
ATOM 1830 N N . GLU B 1 97 ? 12.758 -8.875 6.613 1 87.88 97 GLU B N 1
ATOM 1831 C CA . GLU B 1 97 ? 13.961 -9.156 5.84 1 87.88 97 GLU B CA 1
ATOM 1832 C C . GLU B 1 97 ? 13.688 -9.094 4.344 1 87.88 97 GLU B C 1
ATOM 1834 O O . GLU B 1 97 ? 14.453 -8.484 3.592 1 87.88 97 GLU B O 1
ATOM 1839 N N . ARG B 1 98 ? 12.656 -9.688 3.887 1 90 98 ARG B N 1
ATOM 1840 C CA . ARG B 1 98 ? 12.297 -9.68 2.471 1 90 98 ARG B CA 1
ATOM 1841 C C . ARG B 1 98 ? 12.023 -8.258 1.988 1 90 98 ARG B C 1
ATOM 1843 O O . ARG B 1 98 ? 12.414 -7.887 0.878 1 90 98 ARG B O 1
ATOM 1850 N N . LEU B 1 99 ? 11.375 -7.5 2.799 1 92.38 99 LEU B N 1
ATOM 1851 C CA . LEU B 1 99 ? 11.109 -6.105 2.459 1 92.38 99 LEU B CA 1
ATOM 1852 C C . LEU B 1 99 ? 12.406 -5.312 2.344 1 92.38 99 LEU B C 1
ATOM 1854 O O . LEU B 1 99 ? 12.594 -4.555 1.389 1 92.38 99 LEU B O 1
ATOM 1858 N N . LEU B 1 100 ? 13.234 -5.523 3.293 1 88.5 100 LEU B N 1
ATOM 1859 C CA . LEU B 1 100 ? 14.516 -4.836 3.281 1 88.5 100 LEU B CA 1
ATOM 1860 C C . LEU B 1 100 ? 15.305 -5.176 2.02 1 88.5 100 LEU B C 1
ATOM 1862 O O . LEU B 1 100 ? 15.883 -4.289 1.386 1 88.5 100 LEU B O 1
ATOM 1866 N N . LEU B 1 101 ? 15.32 -6.391 1.687 1 85.75 101 LEU B N 1
ATOM 1867 C CA . LEU B 1 101 ? 16.047 -6.824 0.498 1 85.75 101 LEU B CA 1
ATOM 1868 C C . LEU B 1 101 ? 15.461 -6.195 -0.759 1 85.75 101 LEU B C 1
ATOM 1870 O O . LEU B 1 101 ? 16.203 -5.82 -1.674 1 85.75 101 LEU B O 1
ATOM 1874 N N . SER B 1 102 ? 14.203 -6.148 -0.785 1 88.19 102 SER B N 1
ATOM 1875 C CA . SER B 1 102 ? 13.547 -5.488 -1.908 1 88.19 102 SER B CA 1
ATOM 1876 C C . SER B 1 102 ? 13.93 -4.016 -1.982 1 88.19 102 SER B C 1
ATOM 1878 O O . SER B 1 102 ? 14.133 -3.475 -3.072 1 88.19 102 SER B O 1
ATOM 1880 N N . LEU B 1 103 ? 14.016 -3.396 -0.863 1 86 103 LEU B N 1
ATOM 1881 C CA . LEU B 1 103 ? 14.398 -1.992 -0.748 1 86 103 LEU B CA 1
ATOM 1882 C C . LEU B 1 103 ? 15.82 -1.771 -1.255 1 86 103 LEU B C 1
ATOM 1884 O O . LEU B 1 103 ? 16.109 -0.75 -1.887 1 86 103 LEU B O 1
ATOM 1888 N N . LEU B 1 104 ? 16.609 -2.762 -1.081 1 83.38 104 LEU B N 1
ATOM 1889 C CA . LEU B 1 104 ? 18.031 -2.648 -1.424 1 83.38 104 LEU B CA 1
ATOM 1890 C C . LEU B 1 104 ? 18.281 -3.088 -2.863 1 83.38 104 LEU B C 1
ATOM 1892 O O . LEU B 1 104 ? 19.266 -2.695 -3.475 1 83.38 104 LEU B O 1
ATOM 1896 N N . GLY B 1 105 ? 17.578 -4.082 -3.318 1 73.44 105 GLY B N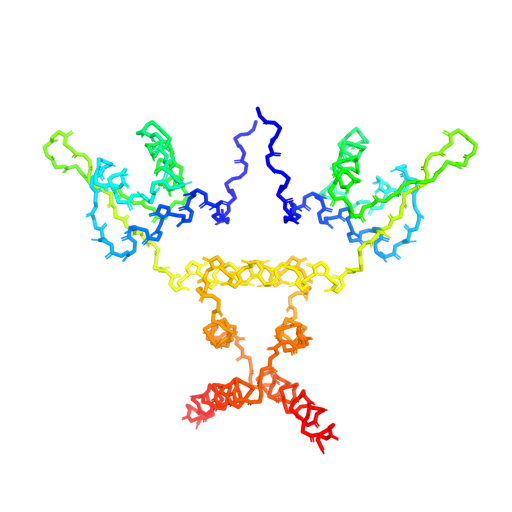 1
ATOM 1897 C CA . GLY B 1 105 ? 17.766 -4.688 -4.625 1 73.44 105 GLY B CA 1
ATOM 1898 C C . GLY B 1 105 ? 17.297 -3.801 -5.766 1 73.44 105 GLY B C 1
ATOM 1899 O O . GLY B 1 105 ? 17.594 -4.074 -6.93 1 73.44 105 GLY B O 1
ATOM 1900 N N . ASP B 1 106 ? 16.578 -2.904 -5.52 1 65.88 106 ASP B N 1
ATOM 1901 C CA . ASP B 1 106 ? 16.094 -2.098 -6.633 1 65.88 106 ASP B CA 1
ATOM 1902 C C . ASP B 1 106 ? 17.234 -1.346 -7.312 1 65.88 106 ASP B C 1
ATOM 1904 O O . ASP B 1 106 ? 17 -0.592 -8.258 1 65.88 106 ASP B O 1
ATOM 1908 N N . GLY B 1 107 ? 18.312 -2.041 -7.453 1 62.25 107 GLY B N 1
ATOM 1909 C CA . GLY B 1 107 ? 19.5 -1.63 -8.188 1 62.25 107 GLY B CA 1
ATOM 1910 C C . GLY B 1 107 ? 19.75 -0.134 -8.141 1 62.25 107 GLY B C 1
ATOM 1911 O O . GLY B 1 107 ? 20.797 0.341 -8.555 1 62.25 107 GLY B O 1
ATOM 1912 N N . ASP B 1 108 ? 18.891 0.52 -7.711 1 74.44 108 ASP B N 1
ATOM 1913 C CA . ASP B 1 108 ? 19.078 1.964 -7.824 1 74.44 108 ASP B CA 1
ATOM 1914 C C . ASP B 1 108 ? 19.672 2.547 -6.547 1 74.44 108 ASP B C 1
ATOM 1916 O O . ASP B 1 108 ? 19.844 3.762 -6.434 1 74.44 108 ASP B O 1
ATOM 1920 N N . VAL B 1 109 ? 20.172 1.701 -5.746 1 80.81 109 VAL B N 1
ATOM 1921 C CA . VAL B 1 109 ? 20.703 2.248 -4.504 1 80.81 109 VAL B CA 1
ATOM 1922 C C . VAL B 1 109 ? 22.172 2.609 -4.695 1 80.81 109 VAL B C 1
ATOM 1924 O O . VAL B 1 109 ? 22.984 1.764 -5.082 1 80.81 109 VAL B O 1
ATOM 1927 N N . THR B 1 110 ? 22.547 3.834 -4.391 1 81.94 110 THR B N 1
ATOM 1928 C CA . THR B 1 110 ? 23.938 4.289 -4.512 1 81.94 110 THR B CA 1
ATOM 1929 C C . THR B 1 110 ? 24.766 3.82 -3.32 1 81.94 110 THR B C 1
ATOM 1931 O O . THR B 1 110 ? 24.219 3.475 -2.271 1 81.94 110 THR B O 1
ATOM 1934 N N . PRO B 1 111 ? 26.109 3.811 -3.564 1 83.19 111 PRO B N 1
ATOM 1935 C CA . PRO B 1 111 ? 26.984 3.467 -2.438 1 83.19 111 PRO B CA 1
ATOM 1936 C C . PRO B 1 111 ? 26.781 4.383 -1.234 1 83.19 111 PRO B C 1
ATOM 1938 O O . PRO B 1 111 ? 26.828 3.928 -0.09 1 83.19 111 PRO B O 1
ATOM 1941 N N . GLU B 1 112 ? 26.562 5.609 -1.461 1 86.19 112 GLU B N 1
ATOM 1942 C CA . GLU B 1 112 ? 26.344 6.57 -0.387 1 86.19 112 GLU B CA 1
ATOM 1943 C C . GLU B 1 112 ? 25.047 6.262 0.368 1 86.19 112 GLU B C 1
ATOM 1945 O O . GLU B 1 112 ? 25.016 6.324 1.599 1 86.19 112 GLU B O 1
ATOM 1950 N N . GLU B 1 113 ? 24.062 5.996 -0.399 1 82.69 113 GLU B N 1
ATOM 1951 C CA . GLU B 1 113 ? 22.781 5.648 0.215 1 82.69 113 GLU B CA 1
ATOM 1952 C C . GLU B 1 113 ? 22.891 4.371 1.037 1 82.69 113 GLU B C 1
ATOM 1954 O O . GLU B 1 113 ? 22.328 4.273 2.127 1 82.69 113 GLU B O 1
ATOM 1959 N N . LEU B 1 114 ? 23.562 3.457 0.44 1 83.75 114 LEU B N 1
ATOM 1960 C CA . LEU B 1 114 ? 23.766 2.197 1.146 1 83.75 114 LEU B CA 1
ATOM 1961 C C . LEU B 1 114 ? 24.484 2.43 2.475 1 83.75 114 LEU B C 1
ATOM 1963 O O . LEU B 1 114 ? 24.141 1.811 3.484 1 83.75 114 LEU B O 1
ATOM 1967 N N . HIS B 1 115 ? 25.469 3.281 2.424 1 84.94 115 HIS B N 1
ATOM 1968 C CA . HIS B 1 115 ? 26.188 3.621 3.645 1 84.94 115 HIS B CA 1
ATOM 1969 C C . HIS B 1 115 ? 25.25 4.234 4.684 1 84.94 115 HIS B C 1
ATOM 1971 O O . HIS B 1 115 ? 25.297 3.863 5.859 1 84.94 115 HIS B O 1
ATOM 1977 N N . ARG B 1 116 ? 24.375 5.055 4.281 1 85.19 116 ARG B N 1
ATOM 1978 C CA . ARG B 1 116 ? 23.422 5.699 5.176 1 85.19 116 ARG B CA 1
ATOM 1979 C C . ARG B 1 116 ? 22.453 4.68 5.785 1 85.19 116 ARG B C 1
ATOM 1981 O O . ARG B 1 116 ? 22.109 4.77 6.965 1 85.19 116 ARG B O 1
ATOM 1988 N N . LEU B 1 117 ? 22.062 3.801 4.969 1 84.81 117 LEU B N 1
ATOM 1989 C CA . LEU B 1 117 ? 21.156 2.76 5.438 1 84.81 117 LEU B CA 1
ATOM 1990 C C . LEU B 1 117 ? 21.844 1.869 6.473 1 84.81 117 LEU B C 1
ATOM 1992 O O . LEU B 1 117 ? 21.234 1.5 7.477 1 84.81 117 LEU B O 1
ATOM 1996 N N . LYS B 1 118 ? 23.062 1.599 6.207 1 83.38 118 LYS B N 1
ATOM 1997 C CA . LYS B 1 118 ? 23.844 0.81 7.156 1 83.38 118 LYS B CA 1
ATOM 1998 C C . LYS B 1 118 ? 23.953 1.523 8.5 1 83.38 118 LYS B C 1
ATOM 2000 O O . LYS B 1 118 ? 23.812 0.901 9.555 1 83.38 118 LYS B O 1
ATOM 2005 N N . GLU B 1 119 ? 24.188 2.742 8.406 1 84.94 119 GLU B N 1
ATOM 2006 C CA . GLU B 1 119 ? 24.328 3.543 9.617 1 84.94 119 GLU B CA 1
ATOM 2007 C C . GLU B 1 119 ? 23 3.598 10.391 1 84.94 119 GLU B C 1
ATOM 2009 O O . GLU B 1 119 ? 23 3.559 11.625 1 84.94 119 GLU B O 1
ATOM 2014 N N . ALA B 1 120 ? 21.984 3.676 9.727 1 80.19 120 ALA B N 1
ATOM 2015 C CA . ALA B 1 120 ? 20.656 3.736 10.359 1 80.19 120 ALA B CA 1
ATOM 2016 C C . ALA B 1 120 ? 20.359 2.447 11.117 1 80.19 120 ALA B C 1
ATOM 2018 O O . ALA B 1 120 ? 19.828 2.486 12.234 1 80.19 120 ALA B O 1
ATOM 2019 N N . ILE B 1 121 ? 20.719 1.423 10.547 1 79.75 121 ILE B N 1
ATOM 2020 C CA . ILE B 1 121 ? 20.5 0.126 11.18 1 79.75 121 ILE B CA 1
ATOM 2021 C C . ILE B 1 121 ? 21.391 -0.008 12.406 1 79.75 121 ILE B C 1
ATOM 2023 O O . ILE B 1 121 ? 20.969 -0.531 13.438 1 79.75 121 ILE B O 1
ATOM 2027 N N . ALA B 1 122 ? 22.625 0.421 12.203 1 79.06 122 ALA B N 1
ATOM 2028 C CA . ALA B 1 122 ? 23.578 0.358 13.305 1 79.06 122 ALA B CA 1
ATOM 2029 C C . ALA B 1 122 ? 23.109 1.177 14.5 1 79.06 122 ALA B C 1
ATOM 2031 O O . ALA B 1 122 ? 23.219 0.741 15.648 1 79.06 122 ALA B O 1
ATOM 2032 N N . ARG B 1 123 ? 22.562 2.23 14.188 1 78.12 123 ARG B N 1
ATOM 2033 C CA . ARG B 1 123 ? 22.062 3.115 15.242 1 78.12 123 ARG B CA 1
ATOM 2034 C C . ARG B 1 123 ? 20.859 2.51 15.945 1 78.12 123 ARG B C 1
ATOM 2036 O O . ARG B 1 123 ? 20.703 2.637 17.156 1 78.12 123 ARG B O 1
ATOM 2043 N N . ALA B 1 124 ? 20.078 1.891 15.234 1 74.56 124 ALA B N 1
ATOM 2044 C CA . ALA B 1 124 ? 18.906 1.251 15.812 1 74.56 124 ALA B CA 1
ATOM 2045 C C . ALA B 1 124 ? 19.297 0.081 16.703 1 74.56 124 ALA B C 1
ATOM 2047 O O . ALA B 1 124 ? 18.641 -0.187 17.719 1 74.56 124 ALA B O 1
ATOM 2048 N N . SER B 1 125 ? 20.297 -0.589 16.266 1 70.56 125 SER B N 1
ATOM 2049 C CA . SER B 1 125 ? 20.828 -1.707 17.047 1 70.56 125 SER B CA 1
ATOM 2050 C C . SER B 1 125 ? 21.469 -1.229 18.344 1 70.56 125 SER B C 1
ATOM 2052 O O . SER B 1 125 ? 21.344 -1.882 19.375 1 70.56 125 SER B O 1
ATOM 2054 N N . ASP B 1 126 ? 22.281 -0.275 18.172 1 67.25 126 ASP B N 1
ATOM 2055 C CA . ASP B 1 126 ? 22.969 0.268 19.344 1 67.25 126 ASP B CA 1
ATOM 2056 C C . ASP B 1 126 ? 21.984 0.784 20.375 1 67.25 126 ASP B C 1
ATOM 2058 O O . ASP B 1 126 ? 22.188 0.607 21.578 1 67.25 126 ASP B O 1
ATOM 2062 N N . ASP B 1 127 ? 20.969 1.349 19.891 1 60.84 127 ASP B N 1
ATOM 2063 C CA . ASP B 1 127 ? 19.969 1.881 20.797 1 60.84 127 AS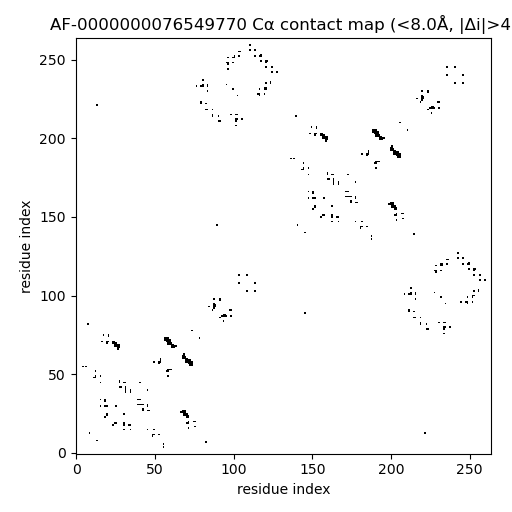P B CA 1
ATOM 2064 C C . ASP B 1 127 ? 19.25 0.756 21.531 1 60.84 127 ASP B C 1
ATOM 2066 O O . ASP B 1 127 ? 18.844 0.923 22.688 1 60.84 127 ASP B O 1
ATOM 2070 N N . ARG B 1 128 ? 19.141 -0.275 20.906 1 60.38 128 ARG B N 1
ATOM 2071 C CA . ARG B 1 128 ? 18.5 -1.408 21.562 1 60.38 128 ARG B CA 1
ATOM 2072 C C . ARG B 1 128 ? 19.5 -2.17 22.438 1 60.38 128 ARG B C 1
ATOM 2074 O O . ARG B 1 128 ? 19.125 -2.738 23.469 1 60.38 128 ARG B O 1
ATOM 2081 N N . THR B 1 129 ? 20.781 -2.4 21.906 1 53.78 129 THR B N 1
ATOM 2082 C CA . THR B 1 129 ? 21.781 -3.041 22.75 1 53.78 129 THR B CA 1
ATOM 2083 C C . THR B 1 129 ? 22.125 -2.164 23.938 1 53.78 129 THR B C 1
ATOM 2085 O O . THR B 1 129 ? 22.406 -2.674 25.031 1 53.78 129 THR B O 1
ATOM 2088 N N . GLY B 1 130 ? 22.172 -0.867 23.844 1 47.97 130 GLY B N 1
ATOM 2089 C CA . GLY B 1 130 ? 22.469 -0.059 25.016 1 47.97 130 GLY B CA 1
ATOM 2090 C C . GLY B 1 130 ? 21.375 -0.12 26.062 1 47.97 130 GLY B C 1
ATOM 2091 O O . GLY B 1 130 ? 21.531 0.414 27.172 1 47.97 130 GLY B O 1
ATOM 2092 N N . GLU B 1 131 ? 20.203 -0.315 25.734 1 39.72 131 GLU B N 1
ATOM 2093 C CA . GLU B 1 131 ? 19.219 -0.477 26.781 1 39.72 131 GLU B CA 1
ATOM 2094 C C . GLU B 1 131 ? 19.375 -1.82 27.5 1 39.72 131 GLU B C 1
ATOM 2096 O O . GLU B 1 131 ? 18.656 -2.113 28.453 1 39.72 131 GLU B O 1
ATOM 2101 N N . LEU B 1 132 ? 20.188 -2.766 27.016 1 34.06 132 LEU B N 1
ATOM 2102 C CA . LEU B 1 132 ? 20.516 -3.879 27.906 1 34.06 132 LEU B CA 1
ATOM 2103 C C . LEU B 1 132 ? 21.703 -3.521 28.797 1 34.06 132 LEU B C 1
ATOM 2105 O O . LEU B 1 132 ? 22.656 -2.889 28.359 1 34.06 132 LEU B O 1
#

Nearest PDB structures (foldseek):
  1okr-assembly1_A  TM=7.955E-01  e=1.817E-07  Staphylococcus aureus
  1sd4-assembly1_B  TM=7.956E-01  e=2.064E-07  Staphylococcus aureus
  1xsd-assembly1_A-2  TM=7.933E-01  e=3.897E-07  Staphylococcus aureus
  1sax-assembly1_A  TM=8.347E-01  e=7.360E-07  Staphylococcus aureus subsp. aureus N315
  1sd6-assembly1_B  TM=8.986E-01  e=4.097E-06  Staphylococcus aureus

Solvent-accessible surface area (backbone atoms only — not comparable to full-atom values): 15156 Å² total; per-residue (Å²): 122,80,73,72,82,63,92,64,73,51,72,70,49,43,54,51,46,55,51,28,72,72,68,34,68,36,38,67,69,54,52,49,71,67,40,53,82,95,68,56,59,52,68,68,52,49,52,49,46,49,52,50,34,34,74,72,55,41,31,46,70,47,78,53,91,94,42,60,37,33,32,63,65,54,53,70,68,56,54,39,40,52,48,52,53,50,48,29,49,73,62,34,78,63,31,66,58,57,48,50,48,45,70,56,59,65,71,72,63,45,73,68,55,51,51,50,47,50,50,52,50,51,51,54,47,47,58,55,55,64,72,98,124,79,73,73,81,63,90,66,74,50,72,69,49,42,52,52,45,54,49,27,73,72,67,34,70,36,39,66,70,54,52,46,69,68,40,52,82,94,68,56,58,52,69,67,52,47,54,51,46,49,52,51,34,33,75,72,56,42,31,45,72,48,78,54,92,94,41,60,36,34,31,62,66,54,55,69,70,56,53,39,40,53,49,52,52,50,50,30,50,73,62,35,77,63,32,65,59,57,48,51,49,45,70,57,59,64,73,71,63,46,73,67,54,50,52,50,45,52,50,51,51,51,51,55,46,47,58,55,54,65,72,99

pLDDT: mean 86.23, std 14.72, range [31.7, 98.25]

Foldseek 3Di:
DPPDLDLAADPVLVQLLVVQLVPFKDFLVRSQVPDDPVDGDDSVRSVVSLVSCVVSVQKDWDDDPPTIIIGGPDHPVRNVVVVVQVVCVVPPVSDPVSVVCVVVPPVPADPVNVVVVVVVVVVVVCVVVVVD/DPPDLDLAADPVLVQLLVVQLVPFKDFLVRSQVPDDPVDGDDSVRSVVSLVSCVVSVQKDWDDDPPTIIIGGPDHPVRNVVVVVQVVCVVPPVSDPVSVVCVVVPPVPQDPVNVVVVVVVVVVVVCVVVVVD

InterPro domains:
  IPR005650 BlaI transcriptional regulatory family [PF03965] (9-122)
  IPR005650 BlaI transcriptional regulatory family [PIRSF019455] (4-128)
  IPR036388 Winged helix-like DNA-binding domain superfamily [G3DSA:1.10.10.10] (4-78)
  IPR036390 Winged helix DNA-binding domain superfamily [SSF46785] (7-123)

Radius of gyration: 21.58 Å; Cα contacts (8 Å, |Δi|>4): 273; chains: 2; bounding box: 56×55×55 Å

Sequence (264 aa):
MPPKKSITLTEAELRLMKILWQRGESLVGDLVAAMPPDNALAYTSVLTTIRILEQKGYVRHRQEGRAYLYSPCVAEHEASQFEIRHTMQRFFGNSRERLLLSLLGDGDVTPEELHRLKEAIARASDDRTGELMPPKKSITLTEAELRLMKILWQRGESLVGDLVAAMPPDNALAYTSVLTTIRILEQKGYVRHRQEGRAYLYSPCVAEHEASQFEIRHTMQRFFGNSRERLLLSLLGDGDVTPEELHRLKEAIARASDDRTGEL